Protein AF-A0A1T4UGB1-F1 (afdb_monomer)

InterPro domains:
  IPR010657 ImpA, N-terminal [PF06812] (13-133)

Structure (mmCIF, N/CA/C/O backbone):
data_AF-A0A1T4UGB1-F1
#
_entry.id   AF-A0A1T4UGB1-F1
#
loop_
_atom_site.group_PDB
_atom_site.id
_atom_site.type_symbol
_atom_site.label_atom_id
_atom_site.label_alt_id
_atom_site.label_comp_id
_atom_site.label_asym_id
_atom_site.label_entity_id
_atom_site.label_seq_id
_atom_site.pdbx_PDB_ins_code
_atom_site.Cartn_x
_atom_site.Cartn_y
_atom_site.Cartn_z
_atom_site.occupancy
_atom_site.B_iso_or_equiv
_atom_site.auth_seq_id
_atom_site.auth_comp_id
_atom_site.auth_asym_id
_atom_site.auth_atom_id
_atom_site.pdbx_PDB_model_num
ATOM 1 N N . MET A 1 1 ? -5.541 11.446 2.903 1.00 88.81 1 MET A N 1
ATOM 2 C CA . MET A 1 1 ? -6.527 11.579 1.823 1.00 88.81 1 MET A CA 1
ATOM 3 C C . MET A 1 1 ? -7.108 10.195 1.586 1.00 88.81 1 MET A C 1
ATOM 5 O O . MET A 1 1 ? -6.349 9.237 1.537 1.00 88.81 1 MET A O 1
ATOM 9 N N . LEU A 1 2 ? -8.428 10.045 1.515 1.00 95.75 2 LEU A N 1
ATOM 10 C CA . LEU A 1 2 ? -9.007 8.718 1.277 1.00 95.75 2 LEU A CA 1
ATOM 11 C C . LEU A 1 2 ? -8.836 8.315 -0.191 1.00 95.75 2 LEU A C 1
ATOM 13 O O . LEU A 1 2 ? -9.020 9.145 -1.085 1.00 95.75 2 LEU A O 1
ATOM 17 N N . PHE A 1 3 ? -8.472 7.058 -0.430 1.00 96.88 3 PHE A N 1
ATOM 18 C CA . PHE A 1 3 ? -8.272 6.499 -1.765 1.00 96.88 3 PHE A CA 1
ATOM 19 C C . PHE A 1 3 ? -9.582 5.900 -2.287 1.00 96.88 3 PHE A C 1
ATOM 21 O O . PHE A 1 3 ? -9.788 4.692 -2.303 1.00 96.88 3 PHE A O 1
ATOM 28 N N . LYS A 1 4 ? -10.505 6.779 -2.670 1.00 96.06 4 LYS A N 1
ATOM 29 C CA . LYS A 1 4 ? -11.820 6.390 -3.192 1.00 96.06 4 LYS A CA 1
ATOM 30 C C . LYS A 1 4 ? -11.774 6.020 -4.672 1.00 96.06 4 LYS A C 1
ATOM 32 O O . LYS A 1 4 ? -10.794 6.331 -5.359 1.00 96.06 4 LYS A O 1
ATOM 37 N N . ASP A 1 5 ? -12.860 5.438 -5.169 1.00 93.19 5 ASP A N 1
ATOM 38 C CA . ASP A 1 5 ? -13.025 5.076 -6.580 1.00 93.19 5 ASP A CA 1
ATOM 39 C C . ASP A 1 5 ? -12.784 6.251 -7.536 1.00 93.19 5 ASP A C 1
ATOM 41 O O . ASP A 1 5 ? -12.167 6.070 -8.585 1.00 93.19 5 ASP A O 1
ATOM 45 N N . GLU A 1 6 ? -13.177 7.481 -7.179 1.00 94.75 6 GLU A N 1
ATOM 46 C CA . GLU A 1 6 ? -12.928 8.638 -8.047 1.00 94.75 6 GLU A CA 1
ATOM 47 C C . GLU A 1 6 ? -11.434 8.948 -8.169 1.00 94.75 6 GLU A C 1
ATOM 49 O O . GLU A 1 6 ? -10.954 9.327 -9.242 1.00 94.75 6 GLU A O 1
ATOM 54 N N . LEU A 1 7 ? -10.680 8.775 -7.077 1.00 95.62 7 LEU A N 1
ATOM 55 C CA . LEU A 1 7 ? -9.232 8.932 -7.120 1.00 95.62 7 LEU A CA 1
ATOM 56 C C . LEU A 1 7 ? -8.613 7.809 -7.950 1.00 95.62 7 LEU A C 1
ATOM 58 O O . LEU A 1 7 ? -7.821 8.114 -8.840 1.00 95.62 7 LEU A O 1
ATOM 62 N N . LYS A 1 8 ? -9.007 6.554 -7.709 1.00 96.00 8 LYS A N 1
ATOM 63 C CA . LYS A 1 8 ? -8.557 5.397 -8.491 1.00 96.00 8 LYS A CA 1
ATOM 64 C C . LYS A 1 8 ? -8.767 5.631 -9.991 1.00 96.00 8 LYS A C 1
ATOM 66 O O . LYS A 1 8 ? -7.805 5.579 -10.751 1.00 96.00 8 LYS A O 1
ATOM 71 N N . ALA A 1 9 ? -9.983 5.995 -10.395 1.00 93.94 9 ALA A N 1
ATOM 72 C CA . ALA A 1 9 ? -10.326 6.277 -11.788 1.00 93.94 9 ALA A CA 1
ATOM 73 C C . ALA A 1 9 ? -9.492 7.429 -12.376 1.00 93.94 9 ALA A C 1
ATOM 75 O O . ALA A 1 9 ? -9.054 7.370 -13.525 1.00 93.94 9 ALA A O 1
ATOM 76 N N . SER A 1 10 ? -9.210 8.473 -11.587 1.00 94.25 10 SER A N 1
ATOM 77 C CA . SER A 1 10 ? -8.350 9.576 -12.041 1.00 94.25 10 SER A CA 1
ATOM 78 C C . SER A 1 10 ? -6.894 9.156 -12.283 1.00 94.25 10 SER A C 1
ATOM 80 O O . SER A 1 10 ? -6.194 9.803 -13.063 1.00 94.25 10 SER A O 1
ATOM 82 N N . LEU A 1 11 ? -6.443 8.076 -11.636 1.00 95.44 11 LEU A N 1
ATOM 83 C CA . LEU A 1 11 ? -5.085 7.542 -11.731 1.00 95.44 11 LEU A CA 1
ATOM 84 C C . LEU A 1 11 ? -4.923 6.483 -12.830 1.00 95.44 11 LEU A C 1
ATOM 86 O O . LEU A 1 11 ? -3.798 6.043 -13.066 1.00 95.44 11 LEU A O 1
ATOM 90 N N . SER A 1 12 ? -5.995 6.095 -13.528 1.00 89.94 12 SER A N 1
ATOM 91 C CA . SER A 1 12 ? -5.914 5.169 -14.666 1.00 89.94 12 SER A CA 1
ATOM 92 C C . SER A 1 12 ? -5.172 5.799 -15.857 1.00 89.94 12 SER A C 1
ATOM 94 O O . SER A 1 12 ? -4.421 5.124 -16.557 1.00 89.94 12 SER A O 1
ATOM 96 N N . THR A 1 13 ? -5.272 7.120 -16.045 1.00 90.12 13 THR A N 1
ATOM 97 C CA . THR A 1 13 ? -4.607 7.833 -17.152 1.00 90.12 13 THR A CA 1
ATOM 98 C C . THR A 1 13 ? -3.084 7.879 -16.973 1.00 90.12 13 THR A C 1
ATOM 100 O O . THR A 1 13 ? -2.638 8.326 -15.910 1.00 90.12 13 THR A O 1
ATOM 103 N N . PRO A 1 14 ? -2.277 7.472 -17.979 1.00 93.75 14 PRO A N 1
ATOM 104 C CA . PRO A 1 14 ? -0.814 7.546 -17.938 1.00 93.75 14 PRO A CA 1
ATOM 105 C C . PRO A 1 14 ? -0.294 8.909 -17.464 1.00 93.75 14 PRO A C 1
ATOM 107 O O . PRO A 1 14 ? -0.831 9.942 -17.859 1.00 93.75 14 PRO A O 1
ATOM 110 N N . ILE A 1 15 ? 0.785 8.922 -16.672 1.00 96.25 15 ILE A N 1
ATOM 111 C CA . ILE A 1 15 ? 1.419 10.176 -16.216 1.00 96.25 15 ILE A CA 1
ATOM 112 C C . ILE A 1 15 ? 1.915 11.001 -17.413 1.00 96.25 15 ILE A C 1
ATOM 114 O O . ILE A 1 15 ? 1.792 12.225 -17.436 1.00 96.25 15 ILE A O 1
ATOM 118 N N . SER A 1 16 ? 2.480 10.333 -18.418 1.00 94.31 16 SER A N 1
ATOM 119 C CA . SER A 1 16 ? 2.851 10.930 -19.700 1.00 94.31 16 SER A CA 1
ATOM 120 C C . SER A 1 16 ? 2.941 9.858 -20.786 1.00 94.31 16 SER A C 1
ATOM 122 O O . SER A 1 16 ? 3.054 8.673 -20.476 1.00 94.31 16 SER A O 1
ATOM 124 N N . GLU A 1 17 ? 2.959 10.264 -22.058 1.00 90.75 17 GLU A N 1
ATOM 125 C CA . GLU A 1 17 ? 3.140 9.337 -23.189 1.00 90.75 17 GLU A CA 1
ATOM 126 C C . GLU A 1 17 ? 4.483 8.593 -23.140 1.00 90.75 17 GLU A C 1
ATOM 128 O O . GLU A 1 17 ? 4.566 7.432 -23.527 1.00 90.75 17 GLU A O 1
ATOM 133 N N . LYS A 1 18 ? 5.546 9.258 -22.665 1.00 90.19 18 LYS A N 1
ATOM 134 C CA . LYS A 1 18 ? 6.903 8.688 -22.627 1.00 90.19 18 LYS A CA 1
ATOM 135 C C . LYS A 1 18 ? 7.149 7.829 -21.394 1.00 90.19 18 LYS A C 1
ATOM 137 O O . LYS A 1 18 ? 7.872 6.844 -21.474 1.00 90.19 18 LYS A O 1
ATOM 142 N N . LEU A 1 19 ? 6.575 8.226 -20.261 1.00 91.88 19 LEU A N 1
ATOM 143 C CA . LEU A 1 19 ? 6.714 7.555 -18.972 1.00 91.88 19 LEU A CA 1
ATOM 144 C C . LEU A 1 19 ? 5.317 7.363 -18.366 1.00 91.88 19 LEU A C 1
ATOM 146 O O . LEU A 1 19 ? 4.904 8.169 -17.525 1.00 91.88 19 LEU A O 1
ATOM 150 N N . PRO A 1 20 ? 4.569 6.321 -18.777 1.00 94.56 20 PRO A N 1
ATOM 151 C CA . PRO A 1 20 ? 3.220 6.058 -18.271 1.00 94.56 20 PRO A CA 1
ATOM 152 C C . PRO A 1 20 ? 3.143 5.912 -16.748 1.00 94.56 20 PRO A C 1
ATOM 154 O O . PRO A 1 20 ? 2.180 6.367 -16.128 1.00 94.56 20 PRO A O 1
ATOM 157 N N . CYS A 1 21 ? 4.192 5.348 -16.142 1.00 97.25 21 CYS A N 1
ATOM 158 C CA . CYS A 1 21 ? 4.348 5.199 -14.694 1.00 97.25 21 CYS A CA 1
ATOM 159 C C . CYS A 1 21 ? 5.282 6.245 -14.062 1.00 97.25 21 CYS A C 1
ATOM 161 O O . CYS A 1 21 ? 5.557 6.153 -12.869 1.00 97.25 21 CYS A O 1
ATOM 163 N N . GLY A 1 22 ? 5.739 7.248 -14.817 1.00 97.00 22 GLY A N 1
ATOM 164 C CA . GLY A 1 22 ? 6.620 8.303 -14.315 1.00 97.00 22 GLY A CA 1
ATOM 165 C C . GLY A 1 22 ? 8.014 7.818 -13.891 1.00 97.00 22 GLY A C 1
ATOM 166 O O . GLY A 1 22 ? 8.449 6.729 -14.259 1.00 97.00 22 GLY A O 1
ATOM 167 N N . ASP A 1 23 ? 8.710 8.642 -13.112 1.00 96.25 23 ASP A N 1
ATOM 168 C CA . ASP A 1 23 ? 10.110 8.440 -12.726 1.00 96.25 23 ASP A CA 1
ATOM 169 C C . ASP A 1 23 ? 10.259 7.510 -11.513 1.00 96.25 23 ASP A C 1
ATOM 171 O O . ASP A 1 23 ? 9.461 7.553 -10.569 1.00 96.25 23 ASP A O 1
ATOM 175 N N . TYR A 1 24 ? 11.357 6.753 -11.451 1.00 96.69 24 TYR A N 1
ATOM 176 C CA . TYR A 1 24 ? 11.737 6.030 -10.238 1.00 96.69 24 TYR A CA 1
ATOM 177 C C . TYR A 1 24 ? 12.312 6.987 -9.181 1.00 96.69 24 TYR A C 1
ATOM 179 O O . TYR A 1 24 ? 13.509 7.282 -9.147 1.00 96.69 24 TYR A O 1
ATOM 187 N N . LEU A 1 25 ? 11.459 7.471 -8.271 1.00 96.81 25 LEU A N 1
ATOM 188 C CA . LEU A 1 25 ? 11.828 8.551 -7.346 1.00 96.81 25 LEU A CA 1
ATOM 189 C C . LEU A 1 25 ? 12.993 8.212 -6.417 1.00 96.81 25 LEU A C 1
ATOM 191 O O . LEU A 1 25 ? 13.711 9.117 -6.009 1.00 96.81 25 LEU A O 1
ATOM 195 N N . LYS A 1 26 ? 13.228 6.939 -6.084 1.00 95.38 26 LYS A N 1
ATOM 196 C CA . LYS A 1 26 ? 14.337 6.551 -5.196 1.00 95.38 26 LYS A CA 1
ATOM 197 C C . LYS A 1 26 ? 15.714 6.864 -5.794 1.00 95.38 26 LYS A C 1
ATOM 199 O O . LYS A 1 26 ? 16.671 7.034 -5.034 1.00 95.38 26 LYS A O 1
ATOM 204 N N . ALA A 1 27 ? 15.808 6.979 -7.122 1.00 93.56 27 ALA A N 1
ATOM 205 C CA . ALA A 1 27 ? 16.999 7.471 -7.810 1.00 93.56 27 ALA A CA 1
ATOM 206 C C . ALA A 1 27 ? 17.220 8.982 -7.583 1.00 93.56 27 ALA A C 1
ATOM 208 O O . ALA A 1 27 ? 18.361 9.437 -7.508 1.00 93.56 27 ALA A O 1
ATOM 209 N N . ASP A 1 28 ? 16.150 9.753 -7.365 1.00 95.31 28 ASP A N 1
ATOM 210 C CA . ASP A 1 28 ? 16.190 11.174 -7.014 1.00 95.31 28 ASP A CA 1
ATOM 211 C C . ASP A 1 28 ? 15.974 11.384 -5.505 1.00 95.31 28 ASP A C 1
ATOM 213 O O . ASP A 1 28 ? 14.865 11.574 -4.990 1.00 95.31 28 ASP A O 1
ATOM 217 N N . ARG A 1 29 ? 17.089 11.418 -4.765 1.00 94.31 29 ARG A N 1
ATOM 218 C CA . ARG A 1 29 ? 17.079 11.613 -3.305 1.00 94.31 29 ARG A CA 1
ATOM 219 C C . ARG A 1 29 ? 16.336 12.876 -2.864 1.00 94.31 29 ARG A C 1
ATOM 221 O O . ARG A 1 29 ? 15.823 12.887 -1.744 1.00 94.31 29 ARG A O 1
ATOM 228 N N . SER A 1 30 ? 16.298 13.923 -3.691 1.00 96.50 30 SER A N 1
ATOM 229 C CA . SER A 1 30 ? 15.648 15.189 -3.339 1.00 96.50 30 SER A CA 1
ATOM 230 C C . SER A 1 30 ? 14.123 15.060 -3.300 1.00 96.50 30 SER A C 1
ATOM 232 O O . SER A 1 30 ? 13.494 15.623 -2.405 1.00 96.50 30 SER A O 1
ATOM 234 N N . LYS A 1 31 ? 13.547 14.244 -4.193 1.00 95.56 31 LYS A N 1
ATOM 235 C CA . LYS A 1 31 ? 12.108 13.951 -4.252 1.00 95.56 31 LYS A CA 1
ATOM 236 C C . LYS A 1 31 ? 11.693 12.838 -3.291 1.00 95.56 31 LYS A C 1
ATOM 238 O O . LYS A 1 31 ? 10.651 12.936 -2.648 1.00 95.56 31 LYS A O 1
ATOM 243 N N . TYR A 1 32 ? 12.514 11.796 -3.143 1.00 97.81 32 TYR A N 1
ATOM 244 C CA . TYR A 1 32 ? 12.159 10.626 -2.331 1.00 97.81 32 TYR A CA 1
ATOM 245 C C . TYR A 1 32 ? 12.338 10.831 -0.819 1.00 97.81 32 TYR A C 1
ATOM 247 O O . TYR A 1 32 ? 11.523 10.358 -0.025 1.00 97.81 32 TYR A O 1
ATOM 255 N N . ARG A 1 33 ? 13.380 11.554 -0.378 1.00 98.00 33 ARG A N 1
ATOM 256 C CA . ARG A 1 33 ? 13.660 11.734 1.061 1.00 98.00 33 ARG A CA 1
ATOM 257 C C . ARG A 1 33 ? 12.510 12.405 1.832 1.00 98.00 33 ARG A C 1
ATOM 259 O O . ARG A 1 33 ? 12.227 11.930 2.931 1.00 98.00 33 ARG A O 1
ATOM 266 N N . PRO A 1 34 ? 11.832 13.448 1.313 1.00 98.38 34 PRO A N 1
ATOM 267 C CA . PRO A 1 34 ? 10.656 14.016 1.972 1.00 98.38 34 PRO A CA 1
ATOM 268 C C . PRO A 1 34 ? 9.540 12.992 2.218 1.00 98.38 34 PRO A C 1
ATOM 270 O O . PRO A 1 34 ? 9.044 12.911 3.340 1.00 98.38 34 PRO A O 1
ATOM 273 N N . LEU A 1 35 ? 9.209 12.161 1.221 1.00 98.50 35 LEU A N 1
ATOM 274 C CA . LEU A 1 35 ? 8.177 11.121 1.341 1.00 98.50 35 LEU A CA 1
ATOM 275 C C . LEU A 1 35 ? 8.563 10.078 2.391 1.00 98.50 35 LEU A C 1
ATOM 277 O O . LEU A 1 35 ? 7.779 9.771 3.285 1.00 98.50 35 LEU A O 1
ATOM 281 N N . ARG A 1 36 ? 9.810 9.593 2.344 1.00 98.38 36 ARG A N 1
ATOM 282 C CA . ARG A 1 36 ? 10.323 8.642 3.337 1.00 98.38 36 ARG A CA 1
ATOM 283 C C . ARG A 1 36 ? 10.303 9.220 4.753 1.00 98.38 36 ARG A C 1
ATOM 285 O O . ARG A 1 36 ? 9.997 8.505 5.700 1.00 98.38 36 ARG A O 1
ATOM 292 N N . ASN A 1 37 ? 10.628 10.502 4.917 1.00 98.56 37 ASN A N 1
ATOM 293 C CA . ASN A 1 37 ? 10.565 11.160 6.221 1.00 98.56 37 ASN A CA 1
ATOM 294 C C . ASN A 1 37 ? 9.123 11.223 6.744 1.00 98.56 37 ASN A C 1
ATOM 296 O O . ASN A 1 37 ? 8.901 10.893 7.905 1.00 98.56 37 ASN A O 1
ATOM 300 N N . GLN A 1 38 ? 8.155 11.597 5.901 1.00 98.62 38 GLN A N 1
ATOM 301 C CA . GLN A 1 38 ? 6.734 11.599 6.273 1.00 98.62 38 GLN A CA 1
ATOM 302 C C . GLN A 1 38 ? 6.256 10.198 6.659 1.00 98.62 38 GLN A C 1
ATOM 304 O O . GLN A 1 38 ? 5.592 10.033 7.678 1.00 98.62 38 GLN A O 1
ATOM 309 N N . PHE A 1 39 ? 6.658 9.185 5.894 1.00 98.50 39 PHE A N 1
ATOM 310 C CA . PHE A 1 39 ? 6.350 7.795 6.196 1.00 98.50 39 PHE A CA 1
ATOM 311 C C . PHE A 1 39 ? 6.938 7.348 7.543 1.00 98.50 39 PHE A C 1
ATOM 313 O O . PHE A 1 39 ? 6.213 6.814 8.380 1.00 98.50 39 PHE A O 1
ATOM 320 N N . ASN A 1 40 ? 8.207 7.661 7.821 1.00 98.50 40 ASN A N 1
ATOM 321 C CA . ASN A 1 40 ? 8.831 7.364 9.116 1.00 98.50 40 ASN A CA 1
ATOM 322 C C . ASN A 1 40 ? 8.114 8.059 10.288 1.00 98.50 40 ASN A C 1
ATOM 324 O O . ASN A 1 40 ? 7.980 7.470 11.363 1.00 98.50 40 ASN A O 1
ATOM 328 N N . VAL A 1 41 ? 7.673 9.308 10.103 1.00 98.56 41 VAL A N 1
ATOM 329 C CA . VAL A 1 41 ? 6.909 10.053 11.117 1.00 98.56 41 VAL A CA 1
ATOM 330 C C . VAL A 1 41 ? 5.568 9.364 11.383 1.00 98.56 41 VAL A C 1
ATOM 332 O O . VAL A 1 41 ? 5.263 9.085 12.540 1.00 98.56 41 VAL A O 1
ATOM 335 N N . ALA A 1 42 ? 4.830 8.992 10.333 1.00 98.38 42 ALA A N 1
ATOM 336 C CA . ALA A 1 42 ? 3.554 8.285 10.446 1.00 98.38 42 ALA A CA 1
ATOM 337 C C . ALA A 1 42 ? 3.691 6.902 11.117 1.00 98.38 42 ALA A C 1
ATOM 339 O O . ALA A 1 42 ? 2.921 6.548 12.011 1.00 98.38 42 ALA A O 1
ATOM 340 N N . GLN A 1 43 ? 4.731 6.135 10.772 1.00 97.25 43 GLN A N 1
ATOM 341 C CA . GLN A 1 43 ? 5.037 4.876 11.462 1.00 97.25 43 GLN A CA 1
ATOM 342 C C . GLN A 1 43 ? 5.385 5.092 12.941 1.00 97.25 43 GLN A C 1
ATOM 344 O O . GLN A 1 43 ? 5.024 4.280 13.795 1.00 97.25 43 GLN A O 1
ATOM 349 N N . THR A 1 44 ? 6.094 6.179 13.257 1.00 97.00 44 THR A N 1
ATOM 350 C CA . THR A 1 44 ? 6.476 6.504 14.635 1.00 97.00 44 THR A CA 1
ATOM 351 C C . THR A 1 44 ? 5.257 6.884 15.472 1.00 97.00 44 THR A C 1
ATOM 353 O O . THR A 1 44 ? 5.142 6.395 16.595 1.00 97.00 44 THR A O 1
ATOM 356 N N . SER A 1 45 ? 4.329 7.691 14.945 1.00 96.75 45 SER A N 1
ATOM 357 C CA . SER A 1 45 ? 3.090 8.029 15.660 1.00 96.75 45 SER A CA 1
ATOM 358 C C . SER A 1 45 ? 2.209 6.806 15.894 1.00 96.75 45 SER A C 1
ATOM 360 O O . SER A 1 45 ? 1.704 6.632 17.000 1.00 96.75 45 SER A O 1
ATOM 362 N N . LEU A 1 46 ? 2.112 5.899 14.916 1.00 95.44 46 LEU A N 1
ATOM 363 C CA . LEU A 1 46 ? 1.353 4.659 15.084 1.00 95.44 46 LEU A CA 1
ATOM 364 C C . LEU A 1 46 ? 1.953 3.777 16.184 1.00 95.44 46 LEU A C 1
ATOM 366 O O . LEU A 1 46 ? 1.231 3.231 17.015 1.00 95.44 46 LEU A O 1
ATOM 370 N N . ARG A 1 47 ? 3.287 3.668 16.228 1.00 93.75 47 ARG A N 1
ATOM 371 C CA . ARG A 1 47 ? 3.975 2.909 17.277 1.00 93.75 47 ARG A CA 1
ATOM 372 C C . ARG A 1 47 ? 3.727 3.500 18.662 1.00 93.75 47 ARG A C 1
ATOM 374 O O . ARG A 1 47 ? 3.505 2.729 19.587 1.00 93.75 47 ARG A O 1
ATOM 381 N N . LYS A 1 48 ? 3.760 4.830 18.806 1.00 92.31 48 LYS A N 1
ATOM 382 C CA . LYS A 1 48 ? 3.431 5.499 20.077 1.00 92.31 48 LYS A CA 1
ATOM 383 C C . LYS A 1 48 ? 2.005 5.163 20.518 1.00 92.31 48 LYS A C 1
ATOM 385 O O . LYS A 1 48 ? 1.801 4.787 21.665 1.00 92.31 48 LYS A O 1
ATOM 390 N N . LEU A 1 49 ? 1.044 5.223 19.595 1.00 90.62 49 LEU A N 1
ATOM 391 C CA . LEU A 1 49 ? -0.355 4.902 19.880 1.00 90.62 49 LEU A CA 1
ATOM 392 C C . LEU A 1 49 ? -0.546 3.436 20.313 1.00 90.62 49 LEU A C 1
ATOM 394 O O . LEU A 1 49 ? -1.323 3.150 21.218 1.00 90.62 49 LEU A O 1
ATOM 398 N N . ALA A 1 50 ? 0.203 2.505 19.718 1.00 87.94 50 ALA A N 1
ATOM 399 C CA . ALA A 1 50 ? 0.137 1.082 20.054 1.00 87.94 50 ALA A CA 1
ATOM 400 C C . ALA A 1 50 ? 0.790 0.715 21.407 1.00 87.94 50 ALA A C 1
ATOM 402 O O . ALA A 1 50 ? 0.655 -0.419 21.865 1.00 87.94 50 ALA A O 1
ATOM 403 N N . GLN A 1 51 ? 1.508 1.636 22.062 1.00 86.38 51 GLN A N 1
ATOM 404 C CA . GLN A 1 51 ? 2.248 1.374 23.307 1.00 86.38 51 GLN A CA 1
ATOM 405 C C . GLN A 1 51 ? 1.410 1.524 24.592 1.00 86.38 51 GLN A C 1
ATOM 407 O O . GLN A 1 51 ? 1.986 1.619 25.671 1.00 86.38 51 GLN A O 1
ATOM 412 N N . ASN A 1 52 ? 0.076 1.459 24.496 1.00 72.62 52 ASN A N 1
ATOM 413 C CA . ASN A 1 52 ? -0.868 1.677 25.605 1.00 72.62 52 ASN A CA 1
ATOM 414 C C . ASN A 1 52 ? -0.623 3.027 26.308 1.00 72.62 52 ASN A C 1
ATOM 416 O O . ASN A 1 52 ? -0.183 3.039 27.459 1.00 72.62 52 ASN A O 1
ATOM 420 N N . PRO A 1 53 ? -0.846 4.154 25.609 1.00 81.00 53 PRO A N 1
ATOM 421 C CA . PRO A 1 53 ? -0.642 5.472 26.193 1.00 81.00 53 PRO A CA 1
ATOM 422 C C . PRO A 1 53 ? -1.613 5.734 27.348 1.00 81.00 53 PRO A C 1
ATOM 424 O O . PRO A 1 53 ? -2.685 5.130 27.426 1.00 81.00 53 PRO A O 1
ATOM 427 N N . ASP A 1 54 ? -1.241 6.672 28.216 1.00 85.62 54 ASP A N 1
ATOM 428 C CA . ASP A 1 54 ? -2.120 7.159 29.275 1.00 85.62 54 ASP A CA 1
ATOM 429 C C . ASP A 1 54 ? -3.406 7.754 28.675 1.00 85.62 54 ASP A C 1
ATOM 431 O O . ASP A 1 54 ? -3.373 8.440 27.649 1.00 85.62 54 ASP A O 1
ATOM 435 N N . GLU A 1 55 ? -4.553 7.535 29.330 1.00 84.50 55 GLU A N 1
ATOM 436 C CA . GLU A 1 55 ? -5.865 8.002 28.842 1.00 84.50 55 GLU A CA 1
ATOM 437 C C . GLU A 1 55 ? -5.900 9.520 28.599 1.00 84.50 55 GLU A C 1
ATOM 439 O O . GLU A 1 55 ? -6.596 9.991 27.704 1.00 84.50 55 GLU A O 1
ATOM 444 N N . THR A 1 56 ? -5.104 10.289 29.350 1.00 89.19 56 THR A N 1
ATOM 445 C CA . THR A 1 56 ? -4.997 11.749 29.213 1.00 89.19 56 THR A CA 1
ATOM 446 C C . THR A 1 56 ? -4.277 12.202 27.942 1.00 89.19 56 THR A C 1
ATOM 448 O O . THR A 1 56 ? -4.441 13.348 27.535 1.00 89.19 56 THR A O 1
ATOM 451 N N . GLU A 1 57 ? -3.467 11.336 27.326 1.00 90.81 57 GLU A N 1
ATOM 452 C CA . GLU A 1 57 ? -2.704 11.631 26.104 1.00 90.81 57 GLU A CA 1
ATOM 453 C C . GLU A 1 57 ? -3.280 10.926 24.866 1.00 90.81 57 GLU A C 1
ATOM 455 O O . GLU A 1 57 ? -2.930 11.275 23.737 1.00 90.81 57 GLU A O 1
ATOM 460 N N . LEU A 1 58 ? -4.178 9.953 25.063 1.00 88.94 58 LEU A N 1
ATOM 461 C CA . LEU A 1 58 ? -4.698 9.082 24.011 1.00 88.94 58 LEU A CA 1
ATOM 462 C C . LEU A 1 58 ? -5.352 9.859 22.861 1.00 88.94 58 LEU A C 1
ATOM 464 O O . LEU A 1 58 ? -5.012 9.620 21.705 1.00 88.94 58 LEU A O 1
ATOM 468 N N . GLU A 1 59 ? -6.247 10.801 23.162 1.00 90.75 59 GLU A N 1
ATOM 469 C CA . GLU A 1 59 ? -6.935 11.605 22.139 1.00 90.75 59 GLU A CA 1
ATOM 470 C C . GLU A 1 59 ? -5.931 12.403 21.293 1.00 90.75 59 GLU A C 1
ATOM 472 O O . GLU A 1 59 ? -5.944 12.325 20.065 1.00 90.75 59 GLU A O 1
ATOM 477 N N . THR A 1 60 ? -4.968 13.057 21.950 1.00 93.81 60 THR A N 1
ATOM 478 C CA . THR A 1 60 ? -3.895 13.810 21.278 1.00 93.81 60 THR A CA 1
ATOM 479 C C . THR A 1 60 ? -3.058 12.907 20.365 1.00 93.81 60 THR A C 1
ATOM 481 O O . THR A 1 60 ? -2.724 13.287 19.242 1.00 93.81 60 THR A O 1
ATOM 484 N N . LEU A 1 61 ? -2.722 11.693 20.814 1.00 94.31 61 LEU A N 1
ATOM 485 C CA . LEU A 1 61 ? -1.936 10.736 20.029 1.00 94.31 61 LEU A CA 1
ATOM 486 C C . LEU A 1 61 ? -2.715 10.166 18.838 1.00 94.31 61 LEU A C 1
ATOM 488 O O . LEU A 1 61 ? -2.117 9.923 17.786 1.00 94.31 61 LEU A O 1
ATOM 492 N N . ILE A 1 62 ? -4.029 9.967 18.977 1.00 93.12 62 ILE A N 1
ATOM 493 C CA . ILE A 1 62 ? -4.908 9.573 17.869 1.00 93.12 62 ILE A CA 1
ATOM 494 C C . ILE A 1 62 ? -4.923 10.679 16.809 1.00 93.12 62 ILE A C 1
ATOM 496 O O . ILE A 1 62 ? -4.667 10.398 15.636 1.00 93.12 62 ILE A O 1
ATOM 500 N N . GLU A 1 63 ? -5.149 11.931 17.213 1.00 95.69 63 GLU A N 1
ATOM 501 C CA . GLU A 1 63 ? -5.157 13.082 16.303 1.00 95.69 63 GLU A CA 1
ATOM 502 C C . GLU A 1 63 ? -3.807 13.276 15.598 1.00 95.69 63 GLU A C 1
ATOM 504 O O . GLU A 1 63 ? -3.761 13.441 14.374 1.00 95.69 63 GLU A O 1
ATOM 509 N N . GLU A 1 64 ? -2.693 13.197 16.340 1.00 97.06 64 GLU A N 1
ATOM 510 C CA . GLU A 1 64 ? -1.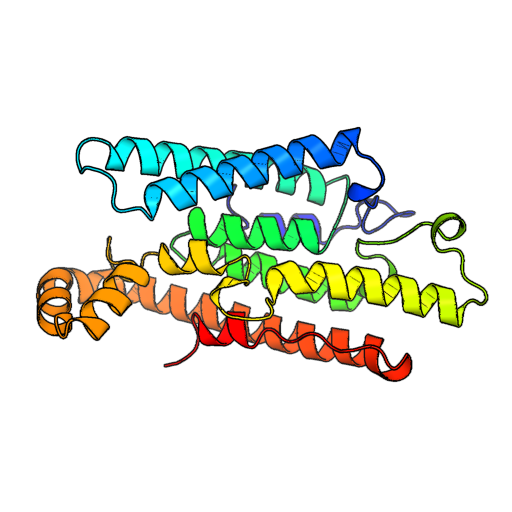337 13.274 15.781 1.00 97.06 64 GLU A CA 1
ATOM 511 C C . GLU A 1 64 ? -1.115 12.161 14.749 1.00 97.06 64 GLU A C 1
ATOM 513 O O . GLU A 1 64 ? -0.618 12.410 13.645 1.00 97.06 64 GLU A O 1
ATOM 518 N N . ASN A 1 65 ? -1.517 10.930 15.078 1.00 97.19 65 ASN A N 1
ATOM 519 C CA . ASN A 1 65 ? -1.372 9.791 14.186 1.00 97.19 65 ASN A CA 1
ATOM 520 C C . ASN A 1 65 ? -2.175 9.982 12.892 1.00 97.19 65 ASN A C 1
ATOM 522 O O . ASN A 1 65 ? -1.601 9.900 11.803 1.00 97.19 65 ASN A O 1
ATOM 526 N N . ILE A 1 66 ? -3.466 10.311 12.994 1.00 97.12 66 ILE A N 1
ATOM 527 C CA . ILE A 1 66 ? -4.325 10.573 11.830 1.00 97.12 66 ILE A CA 1
ATOM 528 C C . ILE A 1 66 ? -3.730 11.694 10.970 1.00 97.12 66 ILE A C 1
ATOM 530 O O . ILE A 1 66 ? -3.622 11.549 9.750 1.00 97.12 66 ILE A O 1
ATOM 534 N N . SER A 1 67 ? -3.276 12.788 11.586 1.00 98.44 67 SER A N 1
ATOM 535 C CA . SER A 1 67 ? -2.667 13.921 10.882 1.00 98.44 67 SER A CA 1
ATOM 536 C C . SER A 1 67 ? -1.410 13.523 10.093 1.00 98.44 67 SER A C 1
ATOM 538 O O . SER A 1 67 ? -1.265 13.874 8.913 1.00 98.44 67 SER A O 1
ATOM 540 N N . ASN A 1 68 ? -0.526 12.722 10.695 1.00 98.69 68 ASN A N 1
ATOM 541 C CA . ASN A 1 68 ? 0.704 12.257 10.051 1.00 98.69 68 ASN A CA 1
ATOM 542 C C . ASN A 1 68 ? 0.423 11.328 8.861 1.00 98.69 68 ASN A C 1
ATOM 544 O O . ASN A 1 68 ? 0.987 11.518 7.777 1.00 98.69 68 ASN A O 1
ATOM 548 N N . TRP A 1 69 ? -0.486 10.362 9.021 1.00 98.56 69 TRP A N 1
ATOM 549 C CA . TRP A 1 69 ? -0.891 9.474 7.927 1.00 98.56 69 TRP A CA 1
ATOM 550 C C . TRP A 1 69 ? -1.630 10.227 6.820 1.00 98.56 69 TRP A C 1
ATOM 552 O O . TRP A 1 69 ? -1.405 9.969 5.635 1.00 98.56 69 TRP A O 1
ATOM 562 N N . ASN A 1 70 ? -2.455 11.215 7.174 1.00 98.56 70 ASN A N 1
ATOM 563 C CA . ASN A 1 70 ? -3.152 12.053 6.205 1.00 98.56 70 ASN A CA 1
ATOM 564 C C . ASN A 1 70 ? -2.176 12.915 5.390 1.00 98.56 70 ASN A C 1
ATOM 566 O O . ASN A 1 70 ? -2.346 13.051 4.173 1.00 98.56 70 ASN A O 1
ATOM 570 N N . THR A 1 71 ? -1.129 13.439 6.036 1.00 98.75 71 THR A N 1
ATOM 571 C CA . THR A 1 71 ? -0.040 14.182 5.385 1.00 98.75 71 THR A CA 1
ATOM 572 C C . THR A 1 71 ? 0.690 13.307 4.369 1.00 98.75 71 THR A C 1
ATOM 574 O O . THR A 1 71 ? 0.803 13.693 3.203 1.00 98.75 71 THR A O 1
ATOM 577 N N . LEU A 1 72 ? 1.114 12.105 4.778 1.00 98.75 72 LEU A N 1
ATOM 578 C CA . LEU A 1 72 ? 1.751 11.135 3.885 1.00 98.75 72 LEU A CA 1
ATOM 579 C C . LEU A 1 72 ? 0.843 10.787 2.700 1.00 98.75 72 LEU A C 1
ATOM 581 O O . LEU A 1 72 ? 1.248 10.893 1.547 1.00 98.75 72 LEU A O 1
ATOM 585 N N . SER A 1 73 ? -0.401 10.399 2.975 1.00 98.62 73 SER A N 1
ATOM 586 C CA . SER A 1 73 ? -1.362 9.997 1.949 1.00 98.62 73 SER A CA 1
ATOM 587 C C . SER A 1 73 ? -1.639 11.120 0.936 1.00 98.62 73 SER A C 1
ATOM 589 O O . SER A 1 73 ? -1.718 10.879 -0.270 1.00 98.62 73 SER A O 1
ATOM 591 N N . SER A 1 74 ? -1.721 12.372 1.389 1.00 98.62 74 SER A N 1
ATOM 592 C CA . SER A 1 74 ? -1.898 13.519 0.490 1.00 98.62 74 SER A CA 1
ATOM 593 C C . SER A 1 74 ? -0.669 13.736 -0.401 1.00 98.62 74 SER A C 1
ATOM 595 O O . SER A 1 74 ? -0.806 13.967 -1.603 1.00 98.62 74 SER A O 1
ATOM 597 N N . ALA A 1 75 ? 0.539 13.601 0.157 1.00 98.56 75 ALA A N 1
ATOM 598 C CA . ALA A 1 75 ? 1.779 13.696 -0.610 1.00 98.56 75 ALA A CA 1
ATOM 599 C C . ALA A 1 75 ? 1.906 12.569 -1.650 1.00 98.56 75 ALA A C 1
ATOM 601 O O . ALA A 1 75 ? 2.202 12.841 -2.813 1.00 98.56 75 ALA A O 1
ATOM 602 N N . LEU A 1 76 ? 1.607 11.327 -1.259 1.00 98.69 76 LEU A N 1
ATOM 603 C CA . LEU A 1 76 ? 1.594 10.166 -2.153 1.00 98.69 76 LEU A CA 1
ATOM 604 C C . LEU A 1 76 ? 0.569 10.325 -3.279 1.00 98.69 76 LEU A C 1
ATOM 606 O O . LEU A 1 76 ? 0.882 10.062 -4.434 1.00 98.69 76 LEU A O 1
ATOM 610 N N . THR A 1 77 ? -0.622 10.847 -2.978 1.00 98.31 77 THR A N 1
ATOM 611 C CA . THR A 1 77 ? -1.634 11.128 -4.007 1.00 98.31 77 THR A CA 1
ATOM 612 C C . THR A 1 77 ? -1.108 12.094 -5.068 1.00 98.31 77 THR A C 1
ATOM 614 O O . THR A 1 77 ? -1.291 11.868 -6.264 1.00 98.31 77 THR A O 1
ATOM 617 N N . ASN A 1 78 ? -0.419 13.159 -4.654 1.00 97.88 78 ASN A N 1
ATOM 618 C CA . ASN A 1 78 ? 0.182 14.106 -5.593 1.00 97.88 78 ASN A CA 1
ATOM 619 C C . ASN A 1 78 ? 1.298 13.463 -6.429 1.00 97.88 78 ASN A C 1
ATOM 621 O O . ASN A 1 78 ? 1.445 13.797 -7.601 1.00 97.88 78 ASN A O 1
ATOM 625 N N . VAL A 1 79 ? 2.059 12.531 -5.851 1.00 98.31 79 VAL A N 1
ATOM 626 C CA . VAL A 1 79 ? 3.077 11.757 -6.575 1.00 98.31 79 VAL A CA 1
ATOM 627 C C . VAL A 1 79 ? 2.442 10.855 -7.631 1.00 98.31 79 VAL A C 1
ATOM 629 O O . VAL A 1 79 ? 2.871 10.890 -8.783 1.00 98.31 79 VAL A O 1
ATOM 632 N N . PHE A 1 80 ? 1.395 10.108 -7.280 1.00 98.31 80 PHE A N 1
ATOM 633 C CA . PHE A 1 80 ? 0.724 9.188 -8.203 1.00 98.31 80 PHE A CA 1
ATOM 634 C C . PHE A 1 80 ? 0.073 9.897 -9.389 1.00 98.31 80 PHE A C 1
ATOM 636 O O . PHE A 1 80 ? 0.040 9.352 -10.490 1.00 98.31 80 PHE A O 1
ATOM 643 N N . LYS A 1 81 ? -0.400 11.131 -9.184 1.00 96.88 81 LYS A N 1
ATOM 644 C CA . LYS A 1 81 ? -1.030 11.935 -10.237 1.00 96.88 81 LYS A CA 1
ATOM 645 C C . LYS A 1 81 ? -0.065 12.419 -11.317 1.00 96.88 81 LYS A C 1
ATOM 647 O O . LYS A 1 81 ? -0.518 12.688 -12.424 1.00 96.88 81 LYS A O 1
ATOM 652 N N . SER A 1 82 ? 1.217 12.620 -11.008 1.00 95.88 82 SER A N 1
ATOM 653 C CA . SER A 1 82 ? 2.092 13.376 -11.921 1.00 95.88 82 SER A CA 1
ATOM 654 C C . SER A 1 82 ? 3.567 13.000 -11.928 1.00 95.88 82 SER A C 1
ATOM 656 O O . SER A 1 82 ? 4.296 13.496 -12.783 1.00 95.88 82 SER A O 1
ATOM 658 N N . GLN A 1 83 ? 4.037 12.170 -10.999 1.00 97.44 83 GLN A N 1
ATOM 659 C CA . GLN A 1 83 ? 5.470 11.928 -10.827 1.00 97.44 83 GLN A CA 1
ATOM 660 C C . GLN A 1 83 ? 5.851 10.463 -10.932 1.00 97.44 83 GLN A C 1
ATOM 662 O O . GLN A 1 83 ? 6.812 10.155 -11.625 1.00 97.44 83 GLN A O 1
ATOM 667 N N . SER A 1 84 ? 5.154 9.568 -10.231 1.00 98.31 84 SER A N 1
ATOM 668 C CA . SER A 1 84 ? 5.555 8.165 -10.175 1.00 98.31 84 SER A CA 1
ATOM 669 C C . SER A 1 84 ? 4.412 7.256 -9.764 1.00 98.31 84 SER A C 1
ATOM 671 O O . SER A 1 84 ? 3.662 7.587 -8.852 1.00 98.31 84 SER A O 1
ATOM 673 N N . ARG A 1 85 ? 4.322 6.087 -10.394 1.00 98.19 85 ARG A N 1
ATOM 674 C CA . ARG A 1 85 ? 3.575 4.920 -9.927 1.00 98.19 85 ARG A CA 1
ATOM 675 C C . ARG A 1 85 ? 4.614 3.886 -9.505 1.00 98.19 85 ARG A C 1
ATOM 677 O O . ARG A 1 85 ? 5.290 3.327 -10.364 1.00 98.19 85 ARG A O 1
ATOM 684 N N . ASP A 1 86 ? 4.791 3.702 -8.202 1.00 98.19 86 ASP A N 1
ATOM 685 C CA . ASP A 1 86 ? 5.881 2.919 -7.610 1.00 98.19 86 ASP A CA 1
ATOM 686 C C . ASP A 1 86 ? 5.333 1.947 -6.565 1.00 98.19 86 ASP A C 1
ATOM 688 O O . ASP A 1 86 ? 4.577 2.358 -5.685 1.00 98.19 86 ASP A O 1
ATOM 692 N N . ILE A 1 87 ? 5.715 0.671 -6.658 1.00 98.50 87 ILE A N 1
ATOM 693 C CA . ILE A 1 87 ? 5.228 -0.413 -5.791 1.00 98.50 87 ILE A CA 1
ATOM 694 C C . ILE A 1 87 ? 5.456 -0.100 -4.304 1.00 98.50 87 ILE A C 1
ATOM 696 O O . ILE A 1 87 ? 4.562 -0.323 -3.488 1.00 98.50 87 ILE A O 1
ATOM 700 N N . GLU A 1 88 ? 6.619 0.451 -3.939 1.00 97.69 88 GLU A N 1
ATOM 701 C CA . GLU A 1 88 ? 6.957 0.785 -2.550 1.00 97.69 88 GLU A CA 1
ATOM 702 C C . GLU A 1 88 ? 6.034 1.892 -2.021 1.00 97.69 88 GLU A C 1
ATOM 704 O O . GLU A 1 88 ? 5.434 1.768 -0.952 1.00 97.69 88 GLU A O 1
ATOM 709 N N . LEU A 1 89 ? 5.861 2.954 -2.812 1.00 98.56 89 LEU A N 1
ATOM 710 C CA . LEU 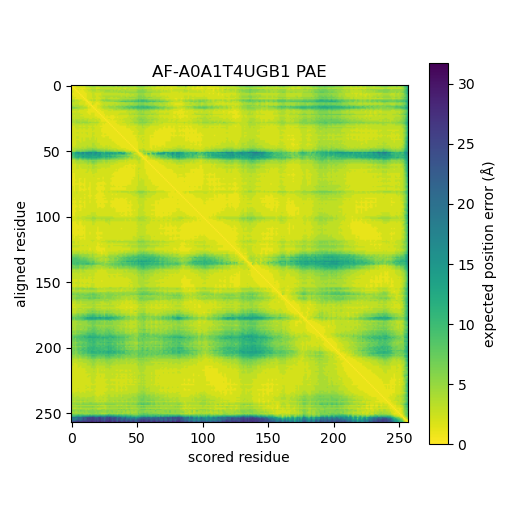A 1 89 ? 5.005 4.088 -2.461 1.00 98.56 89 LEU A CA 1
ATOM 711 C C . LEU A 1 89 ? 3.522 3.698 -2.400 1.00 98.56 89 LEU A C 1
ATOM 713 O O . LEU A 1 89 ? 2.791 4.179 -1.532 1.00 98.56 89 LEU A O 1
ATOM 717 N N . ILE A 1 90 ? 3.078 2.810 -3.292 1.00 98.62 90 ILE A N 1
ATOM 718 C CA . ILE A 1 90 ? 1.726 2.237 -3.275 1.00 98.62 90 ILE A CA 1
ATOM 719 C C . ILE A 1 90 ? 1.512 1.422 -1.996 1.00 98.62 90 ILE A C 1
ATOM 721 O O . ILE A 1 90 ? 0.474 1.566 -1.350 1.00 98.62 90 ILE A O 1
ATOM 725 N N . GLY A 1 91 ? 2.515 0.656 -1.560 1.00 98.12 91 GLY A N 1
ATOM 726 C CA . GLY A 1 91 ? 2.502 -0.013 -0.259 1.00 98.12 91 GLY A CA 1
ATOM 727 C C . GLY A 1 91 ? 2.309 0.960 0.908 1.00 98.12 91 GLY A C 1
ATOM 728 O O . GLY A 1 91 ? 1.503 0.710 1.805 1.00 98.12 91 GLY A O 1
ATOM 729 N N . TRP A 1 92 ? 2.992 2.109 0.893 1.00 98.62 92 TRP A N 1
ATOM 730 C CA . TRP A 1 92 ? 2.819 3.136 1.930 1.00 98.62 92 TRP A CA 1
ATOM 731 C C . TRP A 1 92 ? 1.419 3.755 1.910 1.00 98.62 92 TRP A C 1
ATOM 733 O O . TRP A 1 92 ? 0.862 4.040 2.971 1.00 98.62 92 TRP A O 1
ATOM 743 N N . MET A 1 93 ? 0.831 3.933 0.723 1.00 98.69 93 MET A N 1
ATOM 744 C CA . MET A 1 93 ? -0.558 4.372 0.595 1.00 98.69 93 MET A CA 1
ATOM 745 C C . MET A 1 93 ? -1.521 3.333 1.174 1.00 98.69 93 ME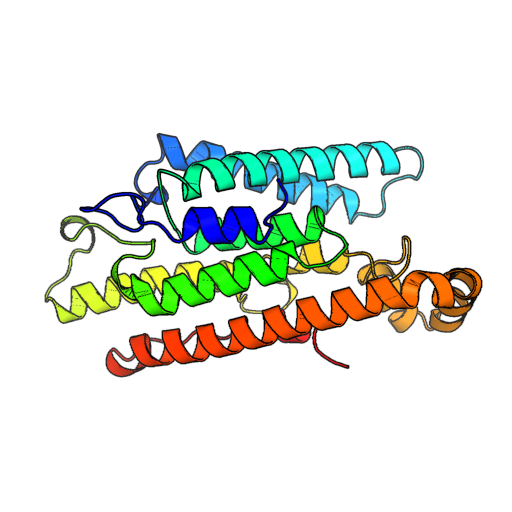T A C 1
ATOM 747 O O . MET A 1 93 ? -2.418 3.713 1.920 1.00 98.69 93 MET A O 1
ATOM 751 N N . LEU A 1 94 ? -1.315 2.044 0.886 1.00 98.00 94 LEU A N 1
ATOM 752 C CA . LEU A 1 94 ? -2.125 0.955 1.436 1.00 98.00 94 LEU A CA 1
ATOM 753 C C . LEU A 1 94 ? -2.115 0.973 2.972 1.00 98.00 94 LEU A C 1
ATOM 755 O O . LEU A 1 94 ? -3.173 0.955 3.596 1.00 98.00 94 LEU A O 1
ATOM 759 N N . ALA A 1 95 ? -0.934 1.105 3.582 1.00 97.38 95 ALA A N 1
ATOM 760 C CA . ALA A 1 95 ? -0.807 1.250 5.032 1.00 97.38 95 ALA A CA 1
ATOM 761 C C . ALA A 1 95 ? -1.550 2.484 5.567 1.00 97.38 95 ALA A C 1
ATOM 763 O O . ALA A 1 95 ? -2.212 2.403 6.599 1.00 97.38 95 ALA A O 1
ATOM 764 N N . ALA A 1 96 ? -1.486 3.610 4.847 1.00 98.25 96 ALA A N 1
ATOM 765 C CA . ALA A 1 96 ? -2.210 4.818 5.222 1.00 98.25 96 ALA A CA 1
ATOM 766 C C . ALA A 1 96 ? -3.729 4.628 5.181 1.00 98.25 96 ALA A C 1
ATOM 768 O O . ALA A 1 96 ? -4.417 5.152 6.052 1.00 98.25 96 ALA A O 1
ATOM 769 N N . GLN A 1 97 ? -4.261 3.877 4.212 1.00 97.88 97 GLN A N 1
ATOM 770 C CA . GLN A 1 97 ? -5.704 3.642 4.129 1.00 97.88 97 GLN A CA 1
ATOM 771 C C . GLN A 1 97 ? -6.222 2.812 5.306 1.00 97.88 97 GLN A C 1
ATOM 773 O O . GLN A 1 97 ? -7.267 3.151 5.841 1.00 97.88 97 GLN A O 1
ATOM 778 N N . PHE A 1 98 ? -5.462 1.833 5.804 1.00 95.31 98 PHE A N 1
ATOM 779 C CA . PHE A 1 98 ? -5.841 1.120 7.032 1.00 95.31 98 PHE A CA 1
ATOM 780 C C . PHE A 1 98 ? -5.888 2.013 8.280 1.00 95.31 98 PHE A C 1
ATOM 782 O O . PHE A 1 98 ? -6.576 1.684 9.236 1.00 95.31 98 PHE A O 1
ATOM 789 N N . VAL A 1 99 ? -5.167 3.136 8.297 1.00 95.75 99 VAL A N 1
ATOM 790 C CA . VAL A 1 99 ? -5.217 4.074 9.430 1.00 95.75 99 VAL A CA 1
ATOM 791 C C . VAL A 1 99 ? -6.295 5.143 9.252 1.00 95.75 99 VAL A C 1
ATOM 793 O O . VAL A 1 99 ? -6.842 5.631 10.235 1.00 95.75 99 VAL A O 1
ATOM 796 N N . LEU A 1 100 ? -6.570 5.553 8.013 1.00 96.62 100 LEU A N 1
ATOM 797 C CA . LEU A 1 100 ? -7.439 6.695 7.715 1.00 96.62 100 LEU A CA 1
ATOM 798 C C . LEU A 1 100 ? -8.883 6.308 7.383 1.00 96.62 100 LEU A C 1
ATOM 800 O O . LEU A 1 100 ? -9.755 7.171 7.459 1.00 96.62 100 LEU A O 1
ATOM 804 N N . ASP A 1 101 ? -9.121 5.066 6.967 1.00 95.19 101 ASP A N 1
ATOM 805 C CA . ASP A 1 101 ? -10.415 4.588 6.489 1.00 95.19 101 ASP A CA 1
ATOM 806 C C . ASP A 1 101 ? -10.879 3.349 7.255 1.00 95.19 101 ASP A C 1
ATOM 808 O O . ASP A 1 101 ? -10.502 2.219 6.945 1.00 95.19 101 ASP A O 1
ATOM 812 N N . GLU A 1 102 ? -11.764 3.563 8.222 1.00 91.12 102 GLU A N 1
ATOM 813 C CA . GLU A 1 102 ? -12.359 2.505 9.044 1.00 91.12 102 GLU A CA 1
ATOM 814 C C . GLU A 1 102 ? -13.262 1.546 8.247 1.00 91.12 102 GLU A C 1
ATOM 816 O O . GLU A 1 102 ? -13.641 0.491 8.749 1.00 91.12 102 GLU A O 1
ATOM 821 N N . THR A 1 103 ? -13.620 1.879 7.001 1.00 92.81 103 THR A N 1
ATOM 822 C CA . THR A 1 103 ? -14.454 1.010 6.156 1.00 92.81 103 THR A CA 1
ATOM 823 C C . THR A 1 103 ? -13.645 -0.037 5.390 1.00 92.81 103 THR A C 1
ATOM 825 O O . THR A 1 103 ? -14.216 -1.011 4.899 1.00 92.81 103 THR A O 1
ATOM 828 N N . GLY A 1 104 ? -12.330 0.166 5.253 1.00 93.38 104 GLY A N 1
ATOM 829 C CA . GLY A 1 104 ? -11.452 -0.658 4.418 1.00 93.38 104 GLY A CA 1
ATOM 830 C C . GLY A 1 104 ? -11.584 -0.422 2.905 1.00 93.38 104 GLY A C 1
ATOM 831 O O . GLY A 1 104 ? -10.826 -1.024 2.142 1.00 93.38 104 GLY A O 1
ATOM 832 N N . GLU A 1 105 ? -12.484 0.462 2.458 1.00 96.62 105 GLU A N 1
ATOM 833 C CA . GLU A 1 105 ? -12.717 0.777 1.040 1.00 96.62 105 GLU A CA 1
ATOM 834 C C . GLU A 1 105 ? -11.422 1.245 0.360 1.00 96.62 105 GLU A C 1
ATOM 836 O O . GLU A 1 105 ? -11.014 0.724 -0.680 1.00 96.62 105 GLU A O 1
ATOM 841 N N . GLY A 1 106 ? -10.707 2.177 0.991 1.00 97.94 106 GLY A N 1
ATOM 842 C CA . GLY A 1 106 ? -9.449 2.708 0.483 1.00 97.94 106 GLY A CA 1
ATOM 843 C C . GLY A 1 106 ? -8.379 1.633 0.306 1.00 97.94 106 GLY A C 1
ATOM 844 O O . GLY A 1 106 ? -7.650 1.648 -0.685 1.00 97.94 106 GLY A O 1
ATOM 845 N N . ALA A 1 107 ? -8.290 0.671 1.227 1.00 96.75 107 ALA A N 1
ATOM 846 C CA . ALA A 1 107 ? -7.332 -0.429 1.125 1.00 96.75 107 ALA A CA 1
ATOM 847 C C . ALA A 1 107 ? -7.669 -1.365 -0.048 1.00 96.75 107 ALA A C 1
ATOM 849 O O . ALA A 1 107 ? -6.773 -1.749 -0.812 1.00 96.75 107 ALA A O 1
ATOM 850 N N . ALA A 1 108 ? -8.959 -1.662 -0.244 1.00 97.50 108 ALA A N 1
ATOM 851 C CA . ALA A 1 108 ? -9.438 -2.429 -1.389 1.00 97.50 108 ALA A CA 1
ATOM 852 C C . ALA A 1 108 ? -9.119 -1.714 -2.711 1.00 97.50 108 ALA A C 1
ATOM 854 O O . ALA A 1 108 ? -8.533 -2.314 -3.614 1.00 97.50 108 ALA A O 1
ATOM 855 N N . ASN A 1 109 ? -9.395 -0.412 -2.795 1.00 98.50 109 ASN A N 1
ATOM 856 C CA . ASN A 1 109 ? -9.172 0.387 -4.000 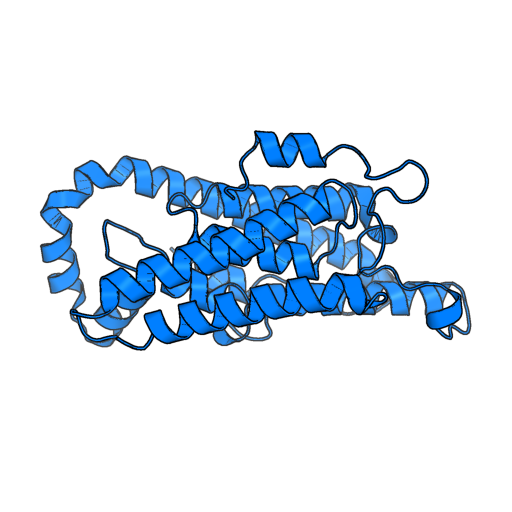1.00 98.50 109 ASN A CA 1
ATOM 857 C C . ASN A 1 109 ? -7.690 0.542 -4.355 1.00 98.50 109 ASN A C 1
ATOM 859 O O . ASN A 1 109 ? -7.329 0.425 -5.527 1.00 98.50 109 ASN A O 1
ATOM 863 N N . VAL A 1 110 ? -6.815 0.765 -3.366 1.00 98.50 110 VAL A N 1
ATOM 864 C CA . VAL A 1 110 ? -5.358 0.818 -3.587 1.00 98.50 110 VAL A CA 1
ATOM 865 C C . VAL A 1 110 ? -4.843 -0.517 -4.113 1.00 98.50 110 VAL A C 1
ATOM 867 O O . VAL A 1 110 ? -4.045 -0.542 -5.049 1.00 98.50 110 VAL A O 1
ATOM 870 N N . THR A 1 111 ? -5.304 -1.630 -3.541 1.00 98.06 111 THR A N 1
ATOM 871 C CA . THR A 1 111 ? -4.862 -2.968 -3.960 1.00 98.06 111 THR A CA 1
ATOM 872 C C . THR A 1 111 ? -5.378 -3.311 -5.357 1.00 98.06 111 THR A C 1
ATOM 874 O O . THR A 1 111 ? -4.611 -3.812 -6.176 1.00 98.06 111 THR A O 1
ATOM 877 N N . ALA A 1 112 ? -6.629 -2.968 -5.673 1.00 98.44 112 ALA A N 1
ATOM 878 C CA . ALA A 1 112 ? -7.185 -3.130 -7.015 1.00 98.44 112 ALA A CA 1
ATOM 879 C C . ALA A 1 112 ? -6.455 -2.259 -8.053 1.00 98.44 112 ALA A C 1
ATOM 881 O O . ALA A 1 112 ? -6.198 -2.697 -9.168 1.00 98.44 112 ALA A O 1
ATOM 882 N N . TRP A 1 113 ? -6.067 -1.035 -7.688 1.00 98.50 113 TRP A N 1
ATOM 883 C CA . TRP A 1 113 ? -5.250 -0.190 -8.558 1.00 98.50 113 TRP A CA 1
ATOM 884 C C . TRP A 1 113 ? -3.850 -0.773 -8.786 1.00 98.50 113 TRP A C 1
ATOM 886 O O . TRP A 1 113 ? -3.357 -0.779 -9.910 1.00 98.50 113 TRP A O 1
ATOM 896 N N . LEU A 1 114 ? -3.207 -1.313 -7.744 1.00 98.50 114 LEU A N 1
ATOM 897 C CA . LEU A 1 114 ? -1.929 -2.014 -7.893 1.00 98.50 114 LEU A CA 1
ATOM 898 C C . LEU A 1 114 ? -2.058 -3.225 -8.826 1.00 98.50 114 LEU A C 1
ATOM 900 O O . LEU A 1 114 ? -1.165 -3.462 -9.636 1.00 98.50 114 LEU A O 1
ATOM 904 N N . GLU A 1 115 ? -3.163 -3.964 -8.735 1.00 98.44 115 GLU A N 1
ATOM 905 C CA . GLU A 1 115 ? -3.467 -5.072 -9.639 1.00 98.44 115 GLU A CA 1
ATOM 906 C C . GLU A 1 115 ? -3.545 -4.618 -11.101 1.00 98.44 115 GLU A C 1
ATOM 908 O O . GLU A 1 115 ? -2.901 -5.237 -11.947 1.00 98.44 115 GLU A O 1
ATOM 913 N N . GLU A 1 116 ? -4.270 -3.533 -11.391 1.00 97.94 116 GLU A N 1
ATOM 914 C CA . GLU A 1 116 ? -4.357 -2.939 -12.736 1.00 97.94 116 GLU A CA 1
ATOM 915 C C . GLU A 1 116 ? -2.968 -2.544 -13.259 1.00 97.94 116 GLU A C 1
ATOM 917 O O . GLU A 1 116 ? -2.601 -2.867 -14.386 1.00 97.94 116 GLU A O 1
ATOM 922 N N . LEU A 1 117 ? -2.138 -1.916 -12.420 1.00 98.19 117 LEU A N 1
ATOM 923 C CA . LEU A 1 117 ? -0.777 -1.531 -12.801 1.00 98.19 117 LEU A CA 1
ATOM 924 C C . LEU A 1 117 ? 0.138 -2.728 -13.077 1.00 98.19 117 LEU A C 1
ATOM 926 O O . LEU A 1 117 ? 0.972 -2.667 -13.981 1.00 98.19 117 LEU A O 1
ATOM 930 N N . VAL A 1 118 ? 0.018 -3.798 -12.293 1.00 98.06 118 VAL A N 1
ATOM 931 C CA . VAL A 1 118 ? 0.778 -5.037 -12.507 1.00 98.06 118 VAL A CA 1
ATOM 932 C C . VAL A 1 118 ? 0.339 -5.724 -13.795 1.00 98.06 118 VAL A C 1
ATOM 934 O O . VAL A 1 118 ? 1.174 -6.284 -14.498 1.00 98.06 118 VAL A O 1
ATOM 937 N N . ASP A 1 119 ? -0.949 -5.679 -14.117 1.00 96.81 119 ASP A N 1
ATOM 938 C CA . ASP A 1 119 ? -1.488 -6.306 -15.321 1.00 96.81 119 ASP A CA 1
ATOM 939 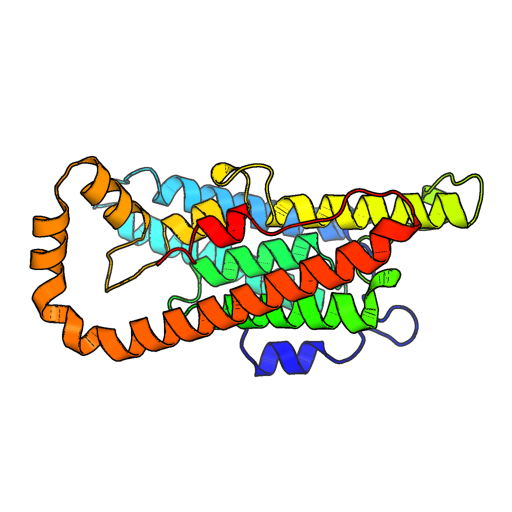C C . ASP A 1 119 ? -1.088 -5.539 -16.586 1.00 96.81 119 ASP A C 1
ATOM 941 O O . ASP A 1 119 ? -0.529 -6.104 -17.522 1.00 96.81 119 ASP A O 1
ATOM 945 N N . GLU A 1 120 ? -1.307 -4.225 -16.589 1.00 95.19 120 GLU A N 1
ATOM 946 C CA . GLU A 1 120 ? -1.206 -3.406 -17.799 1.00 95.19 120 GLU A CA 1
ATOM 947 C C . GLU A 1 120 ? 0.174 -2.769 -17.997 1.00 95.19 120 GLU A C 1
ATOM 949 O O . GLU A 1 120 ? 0.543 -2.386 -19.113 1.00 95.19 120 GLU A O 1
ATOM 954 N N . HIS A 1 121 ? 0.944 -2.598 -16.920 1.00 96.25 121 HIS A N 1
ATOM 955 C CA . HIS A 1 121 ? 2.141 -1.756 -16.924 1.00 96.25 121 HIS A CA 1
ATOM 956 C C . HIS A 1 121 ? 3.347 -2.384 -16.225 1.00 96.25 121 HIS A C 1
ATOM 958 O O . HIS A 1 121 ? 4.269 -1.657 -15.855 1.00 96.25 121 HIS A O 1
ATOM 964 N N . TRP A 1 122 ? 3.387 -3.712 -16.075 1.00 96.81 122 TRP A N 1
ATOM 965 C CA . TRP A 1 122 ? 4.442 -4.415 -15.336 1.00 96.81 122 TRP A CA 1
ATOM 966 C C . TRP A 1 122 ? 5.861 -3.915 -15.628 1.00 96.81 122 TRP A C 1
ATOM 968 O O . TRP A 1 122 ? 6.585 -3.541 -14.705 1.00 96.81 122 TRP A O 1
ATOM 978 N N . ASP A 1 123 ? 6.259 -3.857 -16.901 1.00 95.19 123 ASP A N 1
ATOM 979 C CA . ASP A 1 123 ? 7.624 -3.486 -17.295 1.00 95.19 123 ASP A CA 1
ATOM 980 C C . ASP A 1 123 ? 7.960 -2.017 -16.970 1.00 95.19 123 ASP A C 1
ATOM 982 O O . ASP A 1 123 ? 9.100 -1.692 -16.618 1.00 95.19 123 ASP A O 1
ATOM 986 N N . LEU A 1 124 ? 6.954 -1.141 -16.992 1.00 95.56 124 LEU A N 1
ATOM 987 C CA . LEU A 1 124 ? 7.088 0.304 -16.785 1.00 95.56 124 LEU A CA 1
ATOM 988 C C . LEU A 1 124 ? 6.874 0.730 -15.324 1.00 95.56 124 LEU A C 1
ATOM 990 O O . LEU A 1 124 ? 7.321 1.803 -14.932 1.00 95.56 124 LEU A O 1
ATOM 994 N N . LEU A 1 125 ? 6.210 -0.099 -14.517 1.00 97.62 125 LEU A N 1
ATOM 995 C CA . LEU A 1 125 ? 5.892 0.177 -13.116 1.00 97.62 125 LEU A CA 1
ATOM 996 C C . LEU A 1 125 ? 7.162 0.379 -12.279 1.00 97.62 125 LEU A C 1
ATOM 998 O O . LEU A 1 125 ? 8.091 -0.419 -12.367 1.00 97.62 125 LEU A O 1
ATOM 1002 N N . ASN A 1 126 ? 7.229 1.397 -11.422 1.00 98.12 126 ASN A N 1
ATOM 1003 C CA . ASN A 1 126 ? 8.432 1.591 -10.616 1.00 98.12 126 ASN A CA 1
ATOM 1004 C C . ASN A 1 126 ? 8.521 0.559 -9.468 1.00 98.12 126 ASN A C 1
ATOM 1006 O O . ASN A 1 126 ? 7.490 0.202 -8.889 1.00 98.12 126 ASN A O 1
ATOM 1010 N N . PRO A 1 127 ? 9.722 0.047 -9.135 1.00 97.19 127 PRO A N 1
ATOM 1011 C CA . PRO A 1 127 ? 11.036 0.527 -9.568 1.00 97.19 127 PRO A CA 1
ATOM 1012 C C . PRO A 1 127 ? 11.399 0.136 -11.011 1.00 97.19 127 PRO A C 1
ATOM 1014 O O . PRO A 1 127 ? 11.362 -1.037 -11.380 1.00 97.19 127 PRO A O 1
ATOM 1017 N N . HIS A 1 128 ? 11.790 1.137 -11.802 1.00 95.25 128 HIS A N 1
ATOM 1018 C CA . HIS A 1 128 ? 12.388 0.977 -13.125 1.00 95.25 128 HIS A CA 1
ATOM 1019 C C . HIS A 1 128 ? 13.781 1.616 -13.100 1.00 95.25 128 HIS A C 1
ATOM 1021 O O . HIS A 1 128 ? 13.926 2.825 -12.925 1.00 95.25 128 HIS A O 1
ATOM 1027 N N . ILE A 1 129 ? 14.823 0.791 -13.185 1.00 93.31 129 ILE A N 1
ATOM 1028 C CA . ILE A 1 129 ? 16.217 1.233 -13.067 1.00 93.31 129 ILE A CA 1
ATOM 1029 C C . ILE A 1 129 ? 16.747 1.598 -14.454 1.00 93.31 129 ILE A C 1
ATOM 1031 O O . ILE A 1 129 ? 16.589 0.831 -15.396 1.00 93.31 129 ILE A O 1
ATOM 1035 N N . ASP A 1 130 ? 17.427 2.732 -14.598 1.00 89.38 130 ASP A N 1
ATOM 1036 C CA . ASP A 1 130 ? 18.028 3.091 -15.884 1.00 89.38 130 ASP A CA 1
ATOM 1037 C C . ASP A 1 130 ? 19.043 2.037 -16.351 1.00 89.38 130 ASP A C 1
ATOM 1039 O O . ASP A 1 130 ? 19.859 1.555 -15.561 1.00 89.38 130 ASP A O 1
ATOM 1043 N N . ALA A 1 131 ? 19.055 1.736 -17.653 1.00 87.56 131 ALA A N 1
ATOM 1044 C CA . ALA A 1 131 ? 19.927 0.710 -18.237 1.00 87.56 131 ALA A CA 1
ATOM 1045 C C . ALA A 1 131 ? 21.414 0.917 -17.892 1.00 87.56 131 ALA A C 1
ATOM 1047 O O . ALA A 1 131 ? 22.119 -0.034 -17.559 1.00 87.56 131 ALA A O 1
ATOM 1048 N N . ALA A 1 132 ? 21.872 2.173 -17.877 1.00 87.38 132 ALA A N 1
ATOM 1049 C CA . ALA A 1 132 ? 23.239 2.532 -17.499 1.00 87.38 132 ALA A CA 1
ATOM 1050 C C . ALA A 1 132 ? 23.585 2.191 -16.034 1.00 87.38 132 ALA A C 1
ATOM 1052 O O . ALA A 1 132 ? 24.756 2.031 -15.705 1.00 87.38 132 ALA A O 1
ATOM 1053 N N . SER A 1 133 ? 22.583 2.079 -15.157 1.00 89.00 133 SER A N 1
ATOM 1054 C CA . SER A 1 133 ? 22.752 1.774 -13.730 1.00 89.00 133 SER A CA 1
ATOM 1055 C C . SER A 1 133 ? 22.609 0.284 -13.401 1.00 89.00 133 SER A C 1
ATOM 1057 O O . SER A 1 133 ? 23.004 -0.132 -12.312 1.00 89.00 133 SER A O 1
ATOM 1059 N N . LEU A 1 134 ? 22.064 -0.529 -14.314 1.00 88.25 134 LEU A N 1
ATOM 1060 C CA . LEU A 1 134 ? 21.876 -1.971 -14.105 1.00 88.25 134 LEU A CA 1
ATOM 1061 C C . LEU A 1 134 ? 23.189 -2.764 -14.155 1.00 88.25 134 LEU A C 1
ATOM 1063 O O . LEU A 1 134 ? 23.247 -3.855 -13.589 1.00 88.25 134 LEU A O 1
ATOM 1067 N N . ASN A 1 135 ? 24.233 -2.230 -14.809 1.00 88.50 135 ASN A N 1
ATOM 1068 C CA . ASN A 1 135 ? 25.494 -2.939 -15.072 1.00 88.50 135 ASN A CA 1
ATOM 1069 C C . ASN A 1 135 ? 25.226 -4.370 -15.568 1.00 88.50 135 ASN A C 1
ATOM 1071 O O . ASN A 1 135 ? 25.635 -5.339 -14.925 1.00 88.50 135 ASN A O 1
ATOM 1075 N N . ALA A 1 136 ? 24.414 -4.497 -16.617 1.00 91.00 136 ALA A N 1
ATOM 1076 C CA . ALA A 1 136 ? 23.976 -5.783 -17.136 1.00 91.00 136 ALA A CA 1
ATOM 1077 C C . ALA A 1 136 ? 24.847 -6.261 -18.299 1.00 91.00 136 ALA A C 1
ATOM 1079 O O . ALA A 1 136 ? 25.252 -5.456 -19.137 1.00 91.00 136 ALA A O 1
ATOM 1080 N N . ASP A 1 137 ? 25.092 -7.569 -18.350 1.00 90.44 137 ASP A N 1
ATOM 1081 C CA . ASP A 1 137 ? 25.941 -8.194 -19.374 1.00 90.44 137 ASP A CA 1
ATOM 1082 C C . ASP A 1 137 ? 25.151 -8.593 -20.637 1.00 90.44 137 ASP A C 1
ATOM 1084 O O . ASP A 1 137 ? 25.732 -8.844 -21.694 1.00 90.44 137 ASP A O 1
ATOM 1088 N N . SER A 1 138 ? 23.819 -8.652 -20.539 1.00 92.94 138 SER A N 1
ATOM 1089 C CA . SER A 1 138 ? 22.891 -8.960 -21.632 1.00 92.94 138 SER A CA 1
ATOM 1090 C C . SER A 1 138 ? 21.501 -8.370 -21.368 1.00 92.94 138 SER A C 1
ATOM 1092 O O . SER A 1 138 ? 21.201 -7.941 -20.251 1.00 92.94 138 SER A O 1
ATOM 1094 N N . ASP A 1 139 ? 20.627 -8.388 -22.377 1.00 91.50 139 ASP A N 1
ATOM 1095 C CA . ASP A 1 139 ? 19.229 -7.959 -22.227 1.00 91.50 139 ASP A CA 1
ATOM 1096 C C . ASP A 1 139 ? 18.459 -8.838 -21.222 1.00 91.50 139 ASP A C 1
ATOM 1098 O O . ASP A 1 139 ? 17.666 -8.328 -20.427 1.00 91.50 139 ASP A O 1
ATOM 1102 N N . ASP A 1 140 ? 18.734 -10.147 -21.199 1.00 92.56 140 ASP A N 1
ATOM 1103 C CA . ASP A 1 140 ? 18.128 -11.083 -20.244 1.00 92.56 140 ASP A CA 1
ATOM 1104 C C . ASP A 1 140 ? 18.596 -10.810 -18.805 1.00 92.56 140 ASP A C 1
ATOM 1106 O O . ASP A 1 140 ? 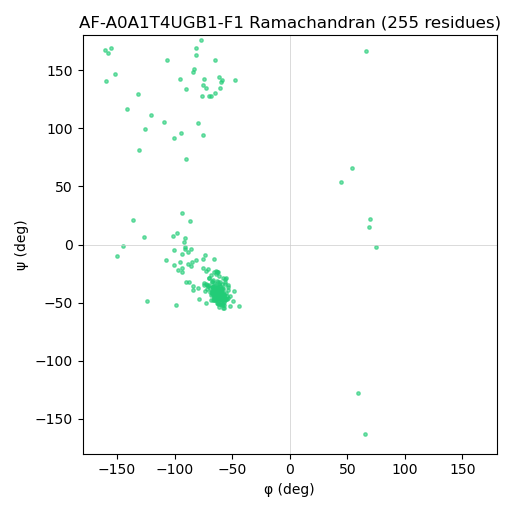17.788 -10.832 -17.871 1.00 92.56 140 ASP A O 1
ATOM 1110 N N . ASP A 1 141 ? 19.880 -10.491 -18.612 1.00 94.12 141 ASP A N 1
ATOM 1111 C CA . ASP A 1 141 ? 20.426 -10.091 -17.308 1.00 94.12 141 ASP A CA 1
ATOM 1112 C C . ASP A 1 141 ? 19.839 -8.744 -16.851 1.00 94.12 141 ASP A C 1
ATOM 1114 O O . ASP A 1 141 ? 19.419 -8.592 -15.702 1.00 94.12 141 ASP A O 1
ATOM 1118 N N . ALA A 1 142 ? 19.701 -7.780 -17.769 1.00 95.06 142 ALA A N 1
ATOM 1119 C CA . ALA A 1 142 ? 19.060 -6.499 -17.484 1.00 95.06 142 ALA A CA 1
ATOM 1120 C C . ALA A 1 142 ? 17.608 -6.694 -17.029 1.00 95.06 142 ALA A C 1
ATOM 1122 O O . ALA A 1 142 ? 17.195 -6.136 -16.009 1.00 95.06 142 ALA A O 1
ATOM 1123 N N . LYS A 1 143 ? 16.841 -7.524 -17.745 1.00 95.44 143 LYS A N 1
ATOM 1124 C CA . LYS A 1 143 ? 15.450 -7.840 -17.400 1.00 95.44 143 LYS A CA 1
ATOM 1125 C C . LYS A 1 143 ? 15.341 -8.543 -16.047 1.00 95.44 143 LYS A C 1
ATOM 1127 O O . LYS A 1 143 ? 14.477 -8.193 -15.243 1.00 95.44 143 LYS A O 1
ATOM 1132 N N . THR A 1 144 ? 16.244 -9.481 -15.772 1.00 96.31 144 THR A N 1
ATOM 1133 C CA . THR A 1 144 ? 16.320 -10.189 -14.487 1.00 96.31 144 THR A CA 1
ATOM 1134 C C . THR A 1 144 ? 16.528 -9.202 -13.338 1.00 96.31 144 THR A C 1
ATOM 1136 O O . THR A 1 144 ? 15.709 -9.146 -12.421 1.00 96.31 144 THR A O 1
ATOM 1139 N N . LYS A 1 145 ? 17.529 -8.320 -13.440 1.00 96.75 145 LYS A N 1
ATOM 1140 C CA . LYS A 1 145 ? 17.817 -7.290 -12.426 1.00 96.75 145 LYS A CA 1
ATOM 1141 C C . LYS A 1 145 ? 16.664 -6.298 -12.225 1.00 96.75 145 LYS A C 1
ATOM 1143 O O . LYS A 1 145 ? 16.402 -5.874 -11.097 1.00 96.75 145 LYS A O 1
ATOM 1148 N N . GLN A 1 146 ? 15.940 -5.941 -13.290 1.00 96.75 146 GLN A N 1
ATOM 1149 C CA . GLN A 1 146 ? 14.732 -5.111 -13.178 1.00 96.75 146 GLN A CA 1
ATOM 1150 C C . GLN A 1 146 ? 13.640 -5.804 -12.363 1.00 96.75 146 GLN A C 1
ATOM 1152 O O . GLN A 1 146 ? 13.031 -5.197 -11.480 1.00 96.75 146 GLN A O 1
ATOM 1157 N N . TYR A 1 147 ? 13.379 -7.081 -12.645 1.00 97.38 147 TYR A N 1
ATOM 1158 C CA . TYR A 1 147 ? 12.317 -7.819 -11.967 1.00 97.38 147 TYR A CA 1
ATOM 1159 C C . TYR A 1 147 ? 12.697 -8.132 -10.516 1.00 97.38 147 TYR A C 1
ATOM 1161 O O . TYR A 1 147 ? 11.840 -8.026 -9.642 1.00 97.38 147 TYR A O 1
ATOM 1169 N N . GLU A 1 148 ? 13.974 -8.389 -10.217 1.00 96.69 148 GLU A N 1
ATOM 1170 C CA . GLU A 1 148 ? 14.480 -8.481 -8.839 1.00 96.69 148 GLU A CA 1
ATOM 1171 C C . GLU A 1 148 ? 14.214 -7.205 -8.034 1.00 96.69 148 GLU A C 1
ATOM 1173 O O . GLU A 1 148 ? 13.779 -7.272 -6.881 1.00 96.69 148 GLU A O 1
ATOM 1178 N N . ALA A 1 149 ? 14.424 -6.030 -8.637 1.00 96.69 149 ALA A N 1
ATOM 1179 C CA . ALA A 1 149 ? 14.137 -4.759 -7.981 1.00 96.69 149 ALA A CA 1
ATOM 1180 C C . ALA A 1 149 ? 12.642 -4.607 -7.655 1.00 96.69 149 ALA A C 1
ATOM 1182 O O . ALA A 1 149 ? 12.300 -4.185 -6.546 1.00 96.69 149 ALA A O 1
ATOM 1183 N N . LYS A 1 150 ? 11.750 -4.996 -8.578 1.00 97.88 150 LYS A N 1
ATOM 1184 C CA . LYS A 1 150 ? 10.292 -4.976 -8.364 1.00 97.88 150 LYS A CA 1
ATOM 1185 C C . LYS A 1 150 ? 9.863 -5.977 -7.290 1.00 97.88 150 LYS A C 1
ATOM 1187 O O . LYS A 1 150 ? 9.139 -5.595 -6.375 1.00 97.88 150 LYS A O 1
ATOM 1192 N N . ILE A 1 151 ? 10.365 -7.217 -7.333 1.00 96.81 151 ILE A N 1
ATOM 1193 C CA . ILE A 1 151 ? 10.133 -8.236 -6.292 1.00 96.81 151 ILE A CA 1
ATOM 1194 C C . ILE A 1 151 ? 10.548 -7.687 -4.919 1.00 96.81 151 ILE A C 1
ATOM 1196 O O . ILE A 1 151 ? 9.785 -7.753 -3.956 1.00 96.81 151 ILE A O 1
ATOM 1200 N N . LYS A 1 152 ? 11.729 -7.064 -4.830 1.00 95.88 152 LYS A N 1
ATOM 1201 C CA . LYS A 1 152 ? 12.217 -6.436 -3.595 1.00 95.88 152 LYS A CA 1
ATOM 1202 C C . LYS A 1 152 ? 11.314 -5.307 -3.094 1.00 95.88 152 LYS A C 1
ATOM 1204 O O . LYS A 1 152 ? 11.196 -5.129 -1.883 1.00 95.88 152 LYS A O 1
ATOM 1209 N N . ALA A 1 153 ? 10.683 -4.546 -3.987 1.00 96.56 153 ALA A N 1
ATOM 1210 C CA . ALA A 1 153 ? 9.702 -3.537 -3.597 1.00 96.56 153 ALA A CA 1
ATOM 1211 C C . ALA A 1 153 ? 8.428 -4.179 -3.012 1.00 96.56 153 ALA A C 1
ATOM 1213 O O . ALA A 1 153 ? 7.948 -3.726 -1.973 1.00 96.56 153 ALA A O 1
ATOM 1214 N N . PHE A 1 154 ? 7.938 -5.279 -3.599 1.00 96.94 154 PHE A N 1
ATOM 1215 C CA . PHE A 1 154 ? 6.793 -6.033 -3.063 1.00 96.94 154 PH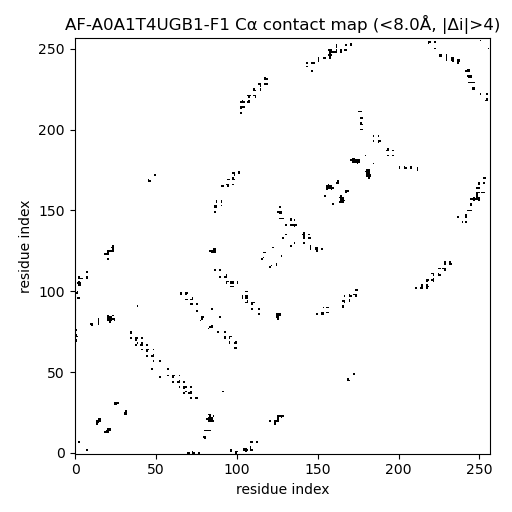E A CA 1
ATOM 1216 C C . PHE A 1 154 ? 7.041 -6.630 -1.681 1.00 96.94 154 PHE A C 1
ATOM 1218 O O . PHE A 1 154 ? 6.100 -6.708 -0.892 1.00 96.94 154 PHE A O 1
ATOM 1225 N N . PHE A 1 155 ? 8.277 -7.021 -1.361 1.00 92.12 155 PHE A N 1
ATOM 1226 C CA . PHE A 1 155 ? 8.606 -7.598 -0.054 1.00 92.12 155 PHE A CA 1
ATOM 1227 C C . PHE A 1 155 ? 8.259 -6.681 1.123 1.00 92.12 155 PHE A C 1
ATOM 1229 O O . PHE A 1 155 ? 7.905 -7.183 2.184 1.00 92.12 155 PHE A O 1
ATOM 1236 N N . GLN A 1 156 ? 8.272 -5.353 0.950 1.00 87.56 156 GLN A N 1
ATOM 1237 C CA . GLN A 1 156 ? 7.807 -4.455 2.015 1.00 87.56 156 GLN A CA 1
ATOM 1238 C C . GLN A 1 156 ? 6.323 -4.660 2.330 1.00 87.56 156 GLN A C 1
ATOM 1240 O O . GLN A 1 156 ? 5.926 -4.574 3.486 1.00 87.56 156 GLN A O 1
ATOM 1245 N N . ILE A 1 157 ? 5.506 -4.951 1.317 1.00 92.88 157 ILE A N 1
ATOM 1246 C CA . ILE A 1 157 ? 4.075 -5.207 1.493 1.00 92.88 157 ILE A CA 1
ATOM 1247 C C . ILE A 1 157 ? 3.852 -6.634 2.002 1.00 92.88 157 ILE A C 1
ATOM 1249 O O . ILE A 1 157 ? 3.094 -6.828 2.947 1.00 92.88 157 ILE A O 1
ATOM 1253 N N . CYS A 1 158 ? 4.515 -7.613 1.380 1.00 92.81 158 CYS A N 1
ATOM 1254 C CA . CYS A 1 158 ? 4.280 -9.039 1.610 1.00 92.81 158 CYS A CA 1
ATOM 1255 C C . CYS A 1 158 ? 4.842 -9.553 2.941 1.00 92.81 158 CYS A C 1
ATOM 1257 O O . CYS A 1 158 ? 4.248 -10.459 3.518 1.00 92.81 158 CYS A O 1
ATOM 1259 N N . GLY A 1 159 ? 5.968 -8.994 3.399 1.00 89.94 159 GLY A N 1
ATOM 1260 C CA . GLY A 1 159 ? 6.710 -9.476 4.564 1.00 89.94 159 GLY A CA 1
ATOM 1261 C C . GLY A 1 159 ? 7.346 -10.861 4.375 1.00 89.94 159 GLY A C 1
ATOM 1262 O O . GLY A 1 159 ? 7.016 -11.611 3.457 1.00 89.94 159 GLY A O 1
ATOM 1263 N N . ASP A 1 160 ? 8.254 -11.200 5.288 1.00 86.31 160 ASP A N 1
ATOM 1264 C CA . ASP A 1 160 ? 8.783 -12.561 5.501 1.00 86.31 160 ASP A CA 1
ATOM 1265 C C . ASP A 1 160 ? 8.106 -13.255 6.704 1.00 86.31 160 ASP A C 1
ATOM 1267 O O . ASP A 1 160 ? 8.362 -14.420 7.015 1.00 86.31 160 ASP A O 1
ATOM 1271 N N . SER A 1 161 ? 7.246 -12.510 7.394 1.00 87.88 161 SER A N 1
ATOM 1272 C CA . SER A 1 161 ? 6.472 -12.862 8.579 1.00 87.88 161 SER A CA 1
ATOM 1273 C C . SER A 1 161 ? 5.305 -11.881 8.718 1.00 87.88 161 SER A C 1
ATOM 1275 O O . SER A 1 161 ? 5.290 -10.823 8.083 1.00 87.88 161 SER A O 1
ATOM 1277 N N . GLU A 1 162 ? 4.345 -12.183 9.591 1.00 84.00 162 GLU A N 1
ATOM 1278 C CA . GLU A 1 162 ? 3.250 -11.258 9.906 1.00 84.00 162 GLU A CA 1
ATOM 1279 C C . GLU A 1 162 ? 3.759 -9.896 10.386 1.00 84.00 162 GLU A C 1
ATOM 1281 O O . GLU A 1 162 ? 3.349 -8.869 9.861 1.00 84.00 162 GLU A O 1
ATOM 1286 N N . ASP A 1 163 ? 4.713 -9.871 11.315 1.00 84.38 163 ASP A N 1
ATOM 1287 C CA . ASP A 1 163 ? 5.232 -8.645 11.928 1.00 84.38 163 ASP A CA 1
ATOM 1288 C C . ASP A 1 163 ? 6.183 -7.831 11.036 1.00 84.38 163 ASP A C 1
ATOM 1290 O O . ASP A 1 163 ? 6.456 -6.665 11.332 1.00 84.38 163 ASP A O 1
ATOM 1294 N N . SER A 1 164 ? 6.656 -8.410 9.929 1.00 88.19 164 SER A N 1
ATOM 1295 C CA . SER A 1 164 ? 7.436 -7.697 8.911 1.00 88.19 164 SER A CA 1
ATOM 1296 C C . SER A 1 164 ? 6.580 -7.147 7.768 1.00 88.19 164 SER A C 1
ATOM 1298 O O . SER A 1 164 ? 7.081 -6.348 6.973 1.00 88.19 164 SER A O 1
ATOM 1300 N N . CYS A 1 165 ? 5.291 -7.501 7.706 1.00 91.44 165 CYS A N 1
ATOM 1301 C CA . CYS A 1 165 ? 4.354 -6.885 6.773 1.00 91.44 165 CYS A CA 1
ATOM 1302 C C . CYS A 1 165 ? 4.169 -5.409 7.113 1.00 91.44 165 CYS A C 1
ATOM 1304 O O . CYS A 1 165 ? 3.813 -5.049 8.238 1.00 91.44 165 CYS A O 1
ATOM 1306 N N . LEU A 1 166 ? 4.294 -4.544 6.110 1.00 92.94 166 LEU A N 1
ATOM 1307 C CA . LEU A 1 166 ? 4.071 -3.110 6.272 1.00 92.94 166 LEU A CA 1
ATOM 1308 C C . LEU A 1 166 ? 2.704 -2.772 6.899 1.00 92.94 166 LEU A C 1
ATOM 1310 O O . LEU A 1 166 ? 2.590 -1.817 7.670 1.00 92.94 166 LEU A O 1
ATOM 1314 N N . ILE A 1 167 ? 1.673 -3.554 6.580 1.00 92.44 167 ILE A N 1
ATOM 1315 C CA . ILE A 1 167 ? 0.303 -3.319 7.047 1.00 92.44 167 ILE A CA 1
ATOM 1316 C C . ILE A 1 167 ? 0.002 -3.927 8.424 1.00 92.44 167 ILE A C 1
ATOM 1318 O O . ILE A 1 167 ? -1.082 -3.692 8.946 1.00 92.44 167 ILE A O 1
ATOM 1322 N N . TYR A 1 168 ? 0.935 -4.662 9.039 1.00 91.56 168 TYR A N 1
ATOM 1323 C CA . TYR A 1 168 ? 0.707 -5.347 10.316 1.00 91.56 168 TYR A CA 1
ATOM 1324 C C . TYR A 1 168 ? 0.286 -4.400 11.439 1.00 91.56 168 TYR A C 1
ATOM 1326 O O . TYR A 1 168 ? -0.768 -4.567 12.046 1.00 91.56 168 TYR A O 1
ATOM 1334 N N . GLY A 1 169 ? 1.093 -3.364 11.688 1.00 92.31 169 GLY A N 1
ATOM 1335 C CA . GLY A 1 169 ? 0.789 -2.346 12.694 1.00 92.31 169 GLY A CA 1
ATOM 1336 C C . GLY A 1 169 ? -0.550 -1.645 12.435 1.00 92.31 169 GLY A C 1
ATOM 1337 O O . GLY A 1 169 ? -1.372 -1.590 13.349 1.00 92.31 169 GLY A O 1
ATOM 1338 N N . PRO A 1 170 ? -0.796 -1.132 11.211 1.00 94.00 170 PRO A N 1
ATOM 1339 C CA . PRO A 1 170 ? -2.088 -0.554 10.848 1.00 94.00 170 PRO A CA 1
ATOM 1340 C C . PRO A 1 170 ? -3.276 -1.493 11.095 1.00 94.00 170 PRO A C 1
ATOM 1342 O O . PRO A 1 170 ? -4.242 -1.078 11.725 1.00 94.00 170 PRO A O 1
ATOM 1345 N N . LEU A 1 171 ? -3.185 -2.764 10.688 1.00 90.25 171 LEU A N 1
ATOM 1346 C CA . LEU A 1 171 ? -4.250 -3.755 10.880 1.00 90.25 171 LEU A CA 1
ATOM 1347 C C . LEU A 1 171 ? -4.519 -4.070 12.353 1.00 90.25 171 LEU A C 1
ATOM 1349 O O . LEU A 1 171 ? -5.673 -4.186 12.754 1.00 90.25 171 LEU A O 1
ATOM 1353 N N . LEU A 1 172 ? -3.479 -4.166 13.186 1.00 89.19 172 LEU A N 1
ATOM 1354 C CA . LEU A 1 172 ? -3.652 -4.365 14.629 1.00 89.19 172 LEU A CA 1
ATOM 1355 C C . LEU A 1 172 ? -4.469 -3.242 15.279 1.00 89.19 172 LEU A C 1
ATOM 1357 O O . LEU A 1 172 ? -5.221 -3.492 16.223 1.00 89.19 172 LEU A O 1
ATOM 1361 N N . MET A 1 173 ? -4.325 -2.017 14.776 1.00 90.25 173 MET A N 1
ATOM 1362 C CA . MET A 1 173 ? -5.038 -0.840 15.271 1.00 90.25 173 MET A CA 1
ATOM 1363 C C . MET A 1 173 ? -6.363 -0.587 14.544 1.00 90.25 173 MET A C 1
ATOM 1365 O O . MET A 1 173 ? -7.085 0.329 14.925 1.00 90.25 173 MET A O 1
ATOM 1369 N N . PHE A 1 174 ? -6.703 -1.399 13.542 1.00 89.81 174 PHE A N 1
ATOM 1370 C CA . PHE A 1 174 ? -7.927 -1.249 12.768 1.00 89.81 174 PHE A CA 1
ATOM 1371 C C . PHE A 1 174 ? -9.160 -1.567 13.634 1.00 89.81 174 PHE A C 1
ATOM 1373 O O . PHE A 1 174 ? -9.194 -2.635 14.264 1.00 89.81 174 PHE A O 1
ATOM 1380 N N . PRO A 1 175 ? -10.165 -0.674 13.699 1.00 88.44 175 PRO A N 1
ATOM 1381 C CA . PRO A 1 175 ? -11.385 -0.910 14.462 1.00 88.44 175 PRO A CA 1
ATOM 1382 C C . PRO A 1 175 ? -12.284 -1.944 13.772 1.00 88.44 175 PRO A C 1
ATOM 1384 O O . PRO A 1 175 ? -12.520 -1.884 12.571 1.00 88.44 175 PRO A O 1
ATOM 1387 N N . ILE A 1 176 ? -12.812 -2.899 14.540 1.00 86.06 176 ILE A N 1
ATOM 1388 C CA . ILE A 1 176 ? -13.741 -3.928 14.045 1.00 86.06 176 ILE A CA 1
ATOM 1389 C C . ILE A 1 176 ? -15.184 -3.523 14.364 1.00 86.06 176 ILE A C 1
ATOM 1391 O O . ILE A 1 176 ? -16.052 -3.524 13.494 1.00 86.06 176 ILE A O 1
ATOM 1395 N N . ILE A 1 177 ? -15.450 -3.191 15.631 1.00 87.06 177 ILE A N 1
ATOM 1396 C CA . ILE A 1 177 ? -16.751 -2.724 16.127 1.00 87.06 177 ILE A CA 1
ATOM 1397 C C . ILE A 1 177 ? -16.487 -1.622 17.153 1.00 87.06 177 ILE A C 1
ATOM 1399 O O . ILE A 1 177 ? -15.908 -1.890 18.205 1.00 87.06 177 ILE A O 1
ATOM 1403 N N . GLY A 1 178 ? -16.931 -0.398 16.861 1.00 83.25 178 GLY A N 1
ATOM 1404 C CA . GLY A 1 178 ? -16.658 0.755 17.720 1.00 83.25 178 GLY A CA 1
ATOM 1405 C C . GLY A 1 178 ? -15.153 0.990 17.867 1.00 83.25 178 GLY A C 1
ATOM 1406 O O . GLY A 1 178 ? -14.430 1.030 16.880 1.00 83.25 178 GLY A O 1
ATOM 1407 N N . ASP A 1 179 ? -14.680 1.091 19.104 1.00 82.38 179 ASP A N 1
ATOM 1408 C CA . ASP A 1 179 ? -13.273 1.273 19.480 1.00 82.38 179 ASP A CA 1
ATOM 1409 C C . ASP A 1 179 ? -12.522 -0.059 19.712 1.00 82.38 179 ASP A C 1
ATOM 1411 O O . ASP A 1 179 ? -11.368 -0.084 20.161 1.00 82.38 179 ASP A O 1
ATOM 1415 N N . VAL A 1 180 ? -13.168 -1.200 19.447 1.00 88.62 180 VAL A N 1
ATOM 1416 C CA . VAL A 1 180 ? -12.536 -2.515 19.573 1.00 88.62 180 VAL A CA 1
ATOM 1417 C C . VAL A 1 180 ? -11.671 -2.781 18.353 1.00 88.62 180 VAL A C 1
ATOM 1419 O O . VAL A 1 180 ? -12.168 -3.127 17.282 1.00 88.62 180 VAL A O 1
ATOM 1422 N N . THR A 1 181 ? -10.361 -2.660 18.538 1.00 89.81 181 THR A N 1
ATOM 1423 C CA . THR A 1 181 ? -9.364 -2.979 17.515 1.00 89.81 181 THR A CA 1
ATOM 1424 C C . THR A 1 181 ? -9.058 -4.474 17.443 1.00 89.81 181 THR A C 1
ATOM 1426 O O . THR A 1 181 ? -9.310 -5.231 18.391 1.00 89.81 181 THR A O 1
ATOM 1429 N N . PHE A 1 182 ? -8.437 -4.908 16.345 1.00 86.31 182 PHE A N 1
ATOM 1430 C CA . PHE A 1 182 ? -7.963 -6.287 16.209 1.00 86.31 182 PHE A CA 1
ATOM 1431 C C . PHE A 1 182 ? -6.968 -6.684 17.310 1.00 86.31 182 PHE A C 1
ATOM 1433 O O . PHE A 1 182 ? -7.051 -7.784 17.859 1.00 86.31 182 PHE A O 1
ATOM 1440 N N . PHE A 1 183 ? -6.095 -5.766 17.733 1.00 88.44 183 PHE A N 1
ATOM 1441 C CA . PHE A 1 183 ? -5.202 -5.983 18.870 1.00 88.44 183 PHE A CA 1
ATOM 1442 C C . PHE A 1 183 ? -5.964 -6.251 20.176 1.00 88.44 183 PHE A C 1
ATOM 1444 O O . PHE A 1 183 ? -5.626 -7.189 20.906 1.00 88.44 183 PHE A O 1
ATOM 1451 N N . ARG A 1 184 ? -7.010 -5.464 20.477 1.00 88.69 184 ARG A N 1
ATOM 1452 C CA . ARG A 1 184 ? -7.846 -5.677 21.674 1.00 88.69 184 ARG A CA 1
ATOM 1453 C C . ARG A 1 184 ? -8.522 -7.043 21.635 1.00 88.69 184 ARG A C 1
ATOM 1455 O O . ARG A 1 184 ? -8.528 -7.740 22.651 1.00 88.69 184 ARG A O 1
ATOM 1462 N N . PHE A 1 185 ? -9.028 -7.442 20.470 1.00 89.00 185 PHE A N 1
ATOM 1463 C CA . PHE A 1 185 ? -9.618 -8.761 20.268 1.00 89.00 185 PHE A CA 1
ATOM 1464 C C . PHE A 1 185 ? -8.604 -9.893 20.513 1.00 89.00 185 PHE A C 1
ATOM 1466 O O . PHE A 1 185 ? -8.837 -10.732 21.385 1.00 89.00 185 PHE A O 1
ATOM 1473 N N . GLN A 1 186 ? -7.441 -9.867 19.852 1.00 86.69 186 GLN A N 1
ATOM 1474 C CA . GLN A 1 186 ? -6.394 -10.882 20.042 1.00 86.69 186 GLN A CA 1
ATOM 1475 C C . GLN A 1 186 ? -5.891 -10.954 21.493 1.00 86.69 186 GLN A C 1
ATOM 1477 O O . GLN A 1 186 ? -5.604 -12.032 22.019 1.00 86.69 186 GLN A O 1
ATOM 1482 N N . SER A 1 187 ? -5.760 -9.803 22.159 1.00 88.44 187 SER A N 1
ATOM 1483 C CA . SER A 1 187 ? -5.360 -9.723 23.567 1.00 88.44 187 SER A CA 1
ATOM 1484 C C . SER A 1 187 ? -6.405 -10.373 24.478 1.00 88.44 187 SER A C 1
ATOM 1486 O O . SER A 1 187 ? -6.050 -11.161 25.358 1.00 88.44 187 SER A O 1
ATOM 1488 N N . ALA A 1 188 ? -7.693 -10.112 24.232 1.00 89.56 188 ALA A N 1
ATOM 1489 C CA . ALA A 1 188 ? -8.790 -10.733 24.966 1.00 89.56 188 ALA A CA 1
ATOM 1490 C C . ALA A 1 188 ? -8.864 -12.251 24.728 1.00 89.56 188 ALA A C 1
ATOM 1492 O O . ALA A 1 188 ? -9.096 -12.992 25.680 1.00 89.56 188 ALA A O 1
ATOM 1493 N N . GLU A 1 189 ? -8.616 -12.739 23.507 1.00 89.31 189 GLU A N 1
ATOM 1494 C CA . GLU A 1 189 ? -8.507 -14.181 23.228 1.00 89.31 189 GLU A CA 1
ATOM 1495 C C . GLU A 1 189 ? -7.395 -14.839 24.041 1.00 89.31 189 GLU A C 1
ATOM 1497 O O . GLU A 1 189 ? -7.647 -15.803 24.766 1.00 89.31 189 GLU A O 1
ATOM 1502 N N . LYS A 1 190 ? -6.185 -14.270 24.004 1.00 89.31 190 LYS A N 1
ATOM 1503 C CA . LYS A 1 190 ? -5.023 -14.795 24.742 1.00 89.31 190 LYS A CA 1
ATOM 1504 C C . LYS A 1 190 ? -5.241 -14.814 26.257 1.00 89.31 190 LYS A C 1
ATOM 1506 O O . LYS A 1 190 ? -4.722 -15.697 26.933 1.00 89.31 190 LYS A O 1
ATOM 1511 N N . LYS A 1 191 ? -6.002 -13.855 26.791 1.00 92.62 191 LYS A N 1
ATOM 1512 C CA . LYS A 1 191 ? -6.329 -13.756 28.224 1.00 92.62 191 LYS A CA 1
ATOM 1513 C C . LYS A 1 191 ? -7.580 -14.543 28.634 1.00 92.62 191 LYS A C 1
ATOM 1515 O O . LYS A 1 191 ? -7.880 -14.611 29.821 1.00 92.62 191 LYS A O 1
ATOM 1520 N N . GLY A 1 192 ? -8.324 -15.121 27.687 1.00 92.31 192 GLY A N 1
ATOM 1521 C CA . GLY A 1 192 ? -9.616 -15.761 27.966 1.00 92.31 192 GLY A CA 1
ATOM 1522 C C . GLY A 1 192 ? -10.735 -14.773 28.339 1.00 92.31 192 GLY A C 1
ATOM 1523 O O . GLY A 1 192 ? -11.726 -15.154 28.957 1.00 92.31 192 GLY A O 1
ATOM 1524 N N . GLU A 1 193 ? -10.596 -13.501 27.963 1.00 93.62 193 GLU A N 1
ATOM 1525 C CA . GLU A 1 193 ? -11.490 -12.388 28.313 1.00 93.62 193 GLU A CA 1
ATOM 1526 C C . GLU A 1 193 ? -12.509 -12.054 27.205 1.00 93.62 193 GLU A C 1
ATOM 1528 O O . GLU A 1 193 ? -13.228 -11.057 27.286 1.00 93.62 193 GLU A O 1
ATOM 1533 N N . THR A 1 194 ? -12.635 -12.890 26.171 1.00 90.94 194 THR A N 1
ATOM 1534 C CA . THR A 1 194 ? -13.535 -12.643 25.024 1.00 90.94 194 THR A CA 1
ATOM 1535 C C . THR A 1 194 ? -14.996 -12.435 25.419 1.00 90.94 194 THR A C 1
ATOM 1537 O O . THR A 1 194 ? -15.695 -11.645 24.792 1.00 90.94 194 THR A O 1
ATOM 1540 N N . ASN A 1 195 ? -15.471 -13.090 26.482 1.00 92.19 195 ASN A N 1
ATOM 1541 C CA . ASN A 1 195 ? -16.834 -12.899 26.989 1.00 92.19 195 ASN A CA 1
ATOM 1542 C C . ASN A 1 195 ? -17.066 -11.482 27.539 1.00 92.19 195 ASN A C 1
ATOM 1544 O O . ASN A 1 195 ? -18.166 -10.942 27.398 1.00 92.19 195 ASN A O 1
ATOM 1548 N N . LYS A 1 196 ? -16.033 -10.864 28.127 1.00 91.38 196 LYS A N 1
ATOM 1549 C CA . LYS A 1 196 ? -16.087 -9.475 28.598 1.00 91.38 196 LYS A CA 1
ATOM 1550 C C . LYS A 1 196 ? -16.213 -8.530 27.408 1.00 91.38 196 LYS A C 1
ATOM 1552 O O . LYS A 1 196 ? -17.132 -7.719 27.385 1.00 91.38 196 LYS A O 1
ATOM 1557 N N . LEU A 1 197 ? -15.374 -8.728 26.390 1.00 90.19 197 LEU A N 1
ATOM 1558 C CA . LEU A 1 197 ? -15.415 -7.946 25.155 1.00 90.19 197 LEU A CA 1
ATOM 1559 C C . LEU A 1 197 ? -16.771 -8.077 24.442 1.00 90.19 197 LEU A C 1
ATOM 1561 O O . LEU A 1 197 ? -17.364 -7.078 24.056 1.00 90.19 197 LEU A O 1
ATOM 1565 N N . LYS A 1 198 ? -17.322 -9.296 24.346 1.00 89.88 198 LYS A N 1
ATOM 1566 C CA . LYS A 1 198 ? -18.668 -9.542 23.792 1.00 89.88 198 LYS A CA 1
ATOM 1567 C C . LYS A 1 198 ? -19.762 -8.791 24.548 1.00 89.88 198 LYS A C 1
ATOM 1569 O O . LYS A 1 198 ? -20.678 -8.272 23.921 1.00 89.88 198 LYS A O 1
ATOM 1574 N N . SER A 1 199 ? -19.676 -8.749 25.877 1.00 91.56 199 SER A N 1
ATOM 1575 C CA . SER A 1 199 ? -20.651 -8.042 26.716 1.00 91.56 199 SER A CA 1
ATOM 1576 C C . SER A 1 199 ? -20.557 -6.525 26.538 1.00 91.56 199 SER A C 1
ATOM 1578 O O . SER A 1 199 ? -21.585 -5.857 26.508 1.00 91.56 199 SER A O 1
ATOM 1580 N N . GLU A 1 200 ? -19.340 -5.999 26.375 1.00 90.19 200 GLU A N 1
ATOM 1581 C CA . GLU A 1 200 ? -19.057 -4.582 26.116 1.00 90.19 200 GLU A CA 1
ATOM 1582 C C . GLU A 1 200 ? -19.642 -4.116 24.776 1.00 90.19 200 GLU A C 1
ATOM 1584 O O . GLU A 1 200 ? -20.307 -3.083 24.720 1.00 90.19 200 GLU A O 1
ATOM 1589 N N . ILE A 1 201 ? -19.474 -4.909 23.711 1.00 91.06 201 ILE A N 1
ATOM 1590 C CA . ILE A 1 201 ? -19.964 -4.539 22.374 1.00 91.06 201 ILE A CA 1
ATOM 1591 C C . ILE A 1 201 ? -21.434 -4.890 22.123 1.00 91.06 201 ILE A C 1
ATOM 1593 O O . ILE A 1 201 ? -22.011 -4.395 21.156 1.00 91.06 201 ILE A O 1
ATOM 1597 N N . ALA A 1 202 ? -22.055 -5.735 22.957 1.00 90.94 202 ALA A N 1
ATOM 1598 C CA . ALA A 1 202 ? -23.421 -6.235 22.758 1.00 90.94 202 ALA A CA 1
ATOM 1599 C C . ALA A 1 202 ? -24.468 -5.151 22.419 1.00 90.94 202 ALA A C 1
ATOM 1601 O O . ALA A 1 202 ? -25.285 -5.404 21.529 1.00 90.94 202 ALA A O 1
ATOM 1602 N N . PRO A 1 203 ? -24.449 -3.949 23.038 1.00 89.81 203 PRO A N 1
ATOM 1603 C CA . PRO A 1 203 ? -25.384 -2.874 22.697 1.00 89.81 203 PRO A CA 1
ATOM 1604 C C . PRO A 1 203 ? -25.233 -2.342 21.263 1.00 89.81 203 PRO A C 1
ATOM 1606 O O . PRO A 1 203 ? -26.200 -1.839 20.696 1.00 89.81 203 PRO A O 1
ATOM 1609 N N . TYR A 1 204 ? -24.044 -2.468 20.669 1.00 87.50 204 TYR A N 1
ATOM 1610 C CA . TYR A 1 204 ? -23.686 -1.859 19.385 1.00 87.50 204 TYR A CA 1
ATOM 1611 C C . TYR A 1 204 ? -23.747 -2.840 18.206 1.00 87.50 204 TYR A C 1
ATOM 1613 O O . TYR A 1 204 ? -23.874 -2.406 17.065 1.00 87.50 204 TYR A O 1
ATOM 1621 N N . ILE A 1 205 ? -23.741 -4.159 18.456 1.00 86.50 205 ILE A N 1
ATOM 1622 C CA . ILE A 1 205 ? -23.660 -5.204 17.412 1.00 86.50 205 ILE A CA 1
ATOM 1623 C C . ILE A 1 205 ? -24.671 -4.996 16.276 1.00 86.50 205 ILE A C 1
ATOM 1625 O O . ILE A 1 205 ? -24.305 -5.071 15.105 1.00 86.50 205 ILE A O 1
ATOM 1629 N N . GLN A 1 206 ? -25.946 -4.751 16.599 1.00 88.38 206 GLN A N 1
ATOM 1630 C CA . GLN A 1 206 ? -26.978 -4.601 15.564 1.00 88.38 206 GLN A CA 1
ATOM 1631 C C . GLN A 1 206 ? -26.767 -3.348 14.714 1.00 88.38 206 GLN A C 1
ATOM 1633 O O . GLN A 1 206 ? -26.996 -3.383 13.507 1.00 88.38 206 GLN A O 1
ATOM 1638 N N . GLN A 1 207 ? -26.302 -2.261 15.332 1.00 89.88 207 GLN A N 1
ATOM 1639 C CA . GLN A 1 207 ? -26.018 -1.013 14.634 1.00 89.88 207 GLN A CA 1
ATOM 1640 C C . GLN A 1 207 ? -24.759 -1.117 13.770 1.00 89.88 207 GLN A C 1
ATOM 1642 O O . GLN A 1 207 ? -24.730 -0.508 12.708 1.00 89.88 207 GLN A O 1
ATOM 1647 N N . SER A 1 208 ? -23.757 -1.887 14.205 1.00 89.38 208 SER A N 1
ATOM 1648 C CA . SER A 1 208 ? -22.479 -2.070 13.503 1.00 89.38 208 SER A CA 1
ATOM 1649 C C . SER A 1 208 ? -22.532 -3.103 12.376 1.00 89.38 208 SER A C 1
ATOM 1651 O O . SER A 1 208 ? -21.604 -3.187 11.575 1.00 89.38 208 SER A O 1
ATOM 1653 N N . LYS A 1 209 ? -23.595 -3.915 12.296 1.00 89.88 209 LYS A N 1
ATOM 1654 C CA . LYS A 1 209 ? -23.704 -5.004 11.315 1.00 89.88 209 LYS A CA 1
ATOM 1655 C C . LYS A 1 209 ? -23.512 -4.544 9.856 1.00 89.88 209 LYS A C 1
ATOM 1657 O O . LYS A 1 209 ? -22.782 -5.234 9.148 1.00 89.88 209 LYS A O 1
ATOM 1662 N N . PRO A 1 210 ? -24.106 -3.429 9.380 1.00 91.56 210 PRO A N 1
ATOM 1663 C CA . PRO A 1 210 ? -23.872 -2.954 8.015 1.00 91.56 210 PRO A CA 1
ATOM 1664 C C . PRO A 1 210 ? -22.411 -2.570 7.752 1.00 91.56 210 PRO A C 1
ATOM 1666 O O . PRO A 1 210 ? -21.874 -2.908 6.705 1.00 91.56 210 PRO A O 1
ATOM 1669 N N . GLN A 1 211 ? -21.755 -1.906 8.707 1.00 90.56 211 GLN A N 1
ATOM 1670 C CA . GLN A 1 211 ? -20.355 -1.492 8.586 1.00 90.56 211 GLN A CA 1
ATOM 1671 C C . GLN A 1 211 ? -19.423 -2.704 8.568 1.00 90.56 211 GLN A C 1
ATOM 1673 O O . GLN A 1 211 ? -18.529 -2.774 7.733 1.00 90.56 211 GLN A O 1
ATOM 1678 N N . VAL A 1 212 ? -19.673 -3.692 9.432 1.00 90.69 212 VAL A N 1
ATOM 1679 C CA . VAL A 1 212 ? -18.912 -4.951 9.446 1.00 90.69 212 VAL A CA 1
ATOM 1680 C C . VAL A 1 212 ? -19.102 -5.719 8.137 1.00 90.69 212 VAL A C 1
ATOM 1682 O O . VAL A 1 212 ? -18.140 -6.260 7.605 1.00 90.69 212 VAL A O 1
ATOM 1685 N N . GLN A 1 213 ? -20.322 -5.749 7.592 1.00 92.69 213 GLN A N 1
ATOM 1686 C CA . GLN A 1 213 ? -20.590 -6.385 6.301 1.00 92.69 213 GLN A CA 1
ATOM 1687 C C . GLN A 1 213 ? -19.784 -5.723 5.171 1.00 92.69 213 GLN A C 1
ATOM 1689 O O . GLN A 1 213 ? -19.132 -6.430 4.407 1.00 92.69 213 GLN A O 1
ATOM 1694 N N . LEU A 1 214 ? -19.770 -4.387 5.107 1.00 92.12 214 LEU A N 1
ATOM 1695 C CA . LEU A 1 214 ? -18.963 -3.642 4.133 1.00 92.12 214 LEU A CA 1
ATOM 1696 C C . LEU A 1 214 ? -17.465 -3.899 4.312 1.00 92.12 214 LEU A C 1
ATOM 1698 O O . LEU A 1 214 ? -16.764 -4.141 3.335 1.00 92.12 214 LEU A O 1
ATOM 1702 N N . LEU A 1 215 ? -16.981 -3.909 5.555 1.00 92.31 215 LEU A N 1
ATOM 1703 C CA . LEU A 1 215 ? -15.587 -4.225 5.848 1.00 92.31 215 LEU A CA 1
ATOM 1704 C C . LEU A 1 215 ? -15.209 -5.616 5.324 1.00 92.31 215 LEU A C 1
ATOM 1706 O O . LEU A 1 215 ? -14.184 -5.761 4.668 1.00 92.31 215 LEU A O 1
ATOM 1710 N N . VAL A 1 216 ? -16.047 -6.632 5.559 1.00 92.31 216 VAL A N 1
ATOM 1711 C CA . VAL A 1 216 ? -15.827 -7.994 5.041 1.00 92.31 216 VAL A CA 1
ATOM 1712 C C . VAL A 1 216 ? -15.788 -8.013 3.510 1.00 92.31 216 VAL A C 1
ATOM 1714 O O . VAL A 1 216 ? -14.939 -8.689 2.933 1.00 92.31 216 VAL A O 1
ATOM 1717 N N . GLU A 1 217 ? -16.667 -7.263 2.845 1.00 95.31 217 GLU A N 1
ATOM 1718 C CA . GLU A 1 217 ? -16.702 -7.162 1.381 1.00 95.31 217 GLU A CA 1
ATOM 1719 C C . GLU A 1 217 ? -15.442 -6.489 0.812 1.00 95.31 217 GLU A C 1
ATOM 1721 O O . GLU A 1 217 ? -14.844 -7.006 -0.137 1.00 95.31 217 GLU A O 1
ATOM 1726 N N . HIS A 1 218 ? -14.994 -5.381 1.410 1.00 95.31 218 HIS A N 1
ATOM 1727 C CA . HIS A 1 218 ? -13.771 -4.680 1.005 1.00 95.31 218 HIS A CA 1
ATOM 1728 C C . HIS A 1 218 ? -12.519 -5.510 1.263 1.00 95.31 218 HIS A C 1
ATOM 1730 O O . HIS A 1 218 ? -11.637 -5.598 0.405 1.00 95.31 218 HIS A O 1
ATOM 1736 N N . LEU A 1 219 ? -12.460 -6.172 2.418 1.00 93.19 219 LEU A N 1
ATOM 1737 C CA . LEU A 1 219 ? -11.412 -7.128 2.709 1.00 93.19 219 LEU A CA 1
ATOM 1738 C C . LEU A 1 219 ? -11.424 -8.220 1.623 1.00 93.19 219 LEU A C 1
ATOM 1740 O O . LEU A 1 219 ? -10.389 -8.445 0.994 1.00 93.19 219 LEU A O 1
ATOM 1744 N N . ASP A 1 220 ? -12.541 -8.902 1.347 1.00 94.94 220 ASP A N 1
ATOM 1745 C CA . ASP A 1 220 ? -12.546 -9.971 0.333 1.00 94.94 220 ASP A CA 1
ATOM 1746 C C . ASP A 1 220 ? -12.112 -9.472 -1.058 1.00 94.94 220 ASP A C 1
ATOM 1748 O O . ASP A 1 220 ? -11.371 -10.167 -1.761 1.00 94.94 220 ASP A O 1
ATOM 1752 N N . ALA A 1 221 ? -12.505 -8.254 -1.443 1.00 96.38 221 ALA A N 1
ATOM 1753 C CA . ALA A 1 221 ? -12.013 -7.616 -2.661 1.00 96.38 221 ALA A CA 1
ATOM 1754 C C . ALA A 1 221 ? -10.484 -7.457 -2.648 1.00 96.38 221 ALA A C 1
ATOM 1756 O O . ALA A 1 221 ? -9.817 -7.887 -3.592 1.00 96.38 221 ALA A O 1
ATOM 1757 N N . MET A 1 222 ? -9.918 -6.943 -1.552 1.00 95.94 222 MET A N 1
ATOM 1758 C CA . MET A 1 222 ? -8.470 -6.842 -1.367 1.00 95.94 222 MET A CA 1
ATOM 1759 C C . MET A 1 222 ? -7.784 -8.213 -1.459 1.00 95.94 222 MET A C 1
ATOM 1761 O O . MET A 1 222 ? -6.785 -8.353 -2.164 1.00 95.94 222 MET A O 1
ATOM 1765 N N . ARG A 1 223 ? -8.334 -9.248 -0.807 1.00 95.62 223 ARG A N 1
ATOM 1766 C CA . ARG A 1 223 ? -7.813 -10.624 -0.865 1.00 95.62 223 ARG A CA 1
ATOM 1767 C C . ARG A 1 223 ? -7.741 -11.137 -2.297 1.00 95.62 223 ARG A C 1
ATOM 1769 O O . ARG A 1 223 ? -6.721 -11.705 -2.689 1.00 95.62 223 ARG A O 1
ATOM 1776 N N . ARG A 1 224 ? -8.810 -10.951 -3.078 1.00 97.06 224 ARG A N 1
ATOM 1777 C CA . ARG A 1 224 ? -8.857 -11.363 -4.489 1.00 97.06 224 ARG A CA 1
ATOM 1778 C C . ARG A 1 224 ? -7.785 -10.648 -5.313 1.00 97.06 224 ARG A C 1
ATOM 1780 O O . ARG A 1 224 ? -7.054 -11.326 -6.035 1.00 97.06 224 ARG A O 1
ATOM 1787 N N . SER A 1 225 ? -7.618 -9.337 -5.136 1.00 97.81 225 SER A N 1
ATOM 1788 C CA . SER A 1 225 ? -6.557 -8.583 -5.816 1.00 97.81 225 SER A CA 1
ATOM 1789 C C . SER A 1 225 ? -5.152 -9.024 -5.392 1.00 97.81 225 SER A C 1
ATOM 1791 O O . SER A 1 225 ? -4.302 -9.225 -6.251 1.00 97.81 225 SER A O 1
ATOM 1793 N N . CYS A 1 226 ? -4.892 -9.286 -4.106 1.00 97.25 226 CYS A N 1
ATOM 1794 C CA . CYS A 1 226 ? -3.607 -9.832 -3.641 1.00 97.25 226 CYS A CA 1
ATOM 1795 C C . CYS A 1 226 ? -3.259 -11.180 -4.299 1.00 97.25 226 CYS A C 1
ATOM 1797 O O . CYS A 1 226 ? -2.114 -11.406 -4.710 1.00 97.25 226 CYS A O 1
ATOM 1799 N N . LEU A 1 227 ? -4.237 -12.085 -4.411 1.00 97.06 227 LEU A N 1
ATOM 1800 C CA . LEU A 1 227 ? -4.048 -13.378 -5.075 1.00 97.06 227 LEU A CA 1
ATOM 1801 C C . LEU A 1 227 ? -3.755 -13.202 -6.571 1.00 97.06 227 LEU A C 1
ATOM 1803 O O . LEU A 1 227 ? -2.789 -13.779 -7.067 1.00 97.06 227 LEU A O 1
ATOM 1807 N N . SER A 1 228 ? -4.524 -12.349 -7.252 1.00 98.25 228 SER A N 1
ATOM 1808 C CA . SER A 1 228 ? -4.331 -12.019 -8.670 1.00 98.25 228 SER A CA 1
ATOM 1809 C C . SER A 1 228 ? -2.961 -11.383 -8.939 1.00 98.25 228 SER A C 1
ATOM 1811 O O . SER A 1 228 ? -2.235 -11.821 -9.831 1.00 98.25 228 SER A O 1
ATOM 1813 N N . ILE A 1 229 ? -2.541 -10.417 -8.112 1.00 98.56 229 ILE A N 1
ATOM 1814 C CA . ILE A 1 229 ? -1.206 -9.807 -8.187 1.00 98.56 229 ILE A CA 1
ATOM 1815 C C . ILE A 1 229 ? -0.123 -10.879 -8.042 1.00 98.56 229 ILE A C 1
ATOM 1817 O O . ILE A 1 229 ? 0.818 -10.900 -8.833 1.00 98.56 229 ILE A O 1
ATOM 1821 N N . SER A 1 230 ? -0.253 -11.783 -7.065 1.00 97.69 230 SER A N 1
ATOM 1822 C CA . SER A 1 230 ? 0.725 -12.864 -6.876 1.00 97.69 230 SER A CA 1
ATOM 1823 C C . SER A 1 230 ? 0.821 -13.750 -8.111 1.00 97.69 230 SER A C 1
ATOM 1825 O O . SER A 1 230 ? 1.920 -14.044 -8.569 1.00 97.69 230 SER A O 1
ATOM 1827 N N . GLU A 1 231 ? -0.316 -14.160 -8.673 1.00 98.19 231 GLU A N 1
ATOM 1828 C CA . GLU A 1 231 ? -0.358 -14.986 -9.879 1.00 98.19 231 GLU A CA 1
ATOM 1829 C C . GLU A 1 231 ? 0.327 -14.294 -11.066 1.00 98.19 231 GLU A C 1
ATOM 1831 O O . GLU A 1 231 ? 1.222 -14.880 -11.681 1.00 98.19 231 GLU A O 1
ATOM 1836 N N . LYS A 1 232 ? -0.023 -13.029 -11.333 1.00 98.25 232 LYS A N 1
ATOM 1837 C CA . LYS A 1 232 ? 0.535 -12.229 -12.435 1.00 98.25 232 LYS A CA 1
ATOM 1838 C C . LYS A 1 232 ? 2.038 -12.006 -12.276 1.00 98.25 232 LYS A C 1
ATOM 1840 O O . LYS A 1 232 ? 2.806 -12.310 -13.187 1.00 98.25 232 LYS A O 1
ATOM 1845 N N . VAL A 1 233 ? 2.484 -11.549 -11.103 1.00 98.19 233 VAL A N 1
ATOM 1846 C CA . VAL A 1 233 ? 3.917 -11.344 -10.833 1.00 98.19 233 VAL A CA 1
ATOM 1847 C C . VAL A 1 233 ? 4.686 -12.653 -10.981 1.00 98.19 233 VAL A C 1
ATOM 1849 O O . VAL A 1 233 ? 5.727 -12.679 -11.633 1.00 98.19 233 VAL A O 1
ATOM 1852 N N . ASN A 1 234 ? 4.152 -13.761 -10.469 1.00 97.81 234 ASN A N 1
ATOM 1853 C CA . ASN A 1 234 ? 4.811 -15.061 -10.570 1.00 97.81 234 ASN A CA 1
ATOM 1854 C C . ASN A 1 234 ? 4.873 -15.572 -12.016 1.00 97.81 234 ASN A C 1
ATOM 1856 O O . ASN A 1 234 ? 5.841 -16.239 -12.388 1.00 97.81 234 ASN A O 1
ATOM 1860 N N . ALA A 1 235 ? 3.886 -15.241 -12.853 1.00 98.00 235 ALA A N 1
ATOM 1861 C CA . ALA A 1 235 ? 3.928 -15.526 -14.284 1.00 98.00 235 ALA A CA 1
ATOM 1862 C C . ALA A 1 235 ? 5.044 -14.741 -15.000 1.00 98.00 235 ALA A C 1
ATOM 1864 O O . ALA A 1 235 ? 5.702 -15.301 -15.879 1.00 98.00 235 ALA A O 1
ATOM 1865 N N . TYR A 1 236 ? 5.311 -13.493 -14.594 1.00 97.50 236 TYR A N 1
ATOM 1866 C CA . TYR A 1 236 ? 6.419 -12.693 -15.128 1.00 97.50 236 TYR A CA 1
ATOM 1867 C C . TYR A 1 236 ? 7.797 -13.175 -14.661 1.00 97.50 236 TYR A C 1
ATOM 1869 O O . TYR A 1 236 ? 8.753 -13.153 -15.437 1.00 97.50 236 TYR A O 1
ATOM 1877 N N . THR A 1 237 ? 7.925 -13.602 -13.403 1.00 96.81 237 THR A N 1
ATOM 1878 C CA . THR A 1 237 ? 9.228 -13.901 -12.784 1.00 96.81 237 THR A CA 1
ATOM 1879 C C . THR A 1 237 ? 9.697 -15.335 -13.025 1.00 96.81 237 THR A C 1
ATOM 1881 O O . THR A 1 237 ? 10.895 -15.569 -13.199 1.00 96.81 237 THR A O 1
ATOM 1884 N N . LYS A 1 238 ? 8.771 -16.298 -13.123 1.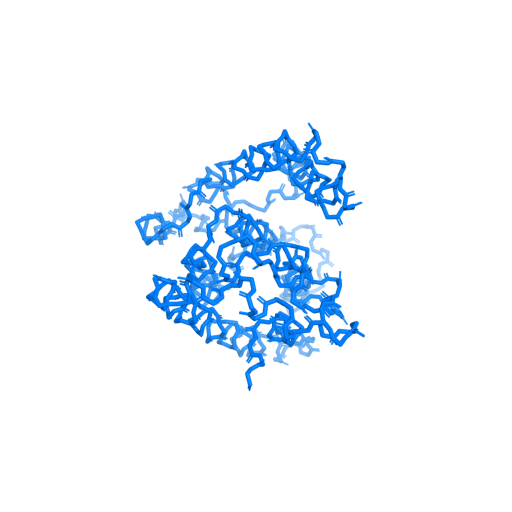00 96.81 238 LYS A N 1
ATOM 1885 C CA . LYS A 1 238 ? 9.086 -17.724 -13.311 1.00 96.81 238 LYS A CA 1
ATOM 1886 C C . LYS A 1 238 ? 9.943 -18.026 -14.554 1.00 96.81 238 LYS A C 1
ATOM 1888 O O . LYS A 1 238 ? 10.879 -18.813 -14.413 1.00 96.81 238 LYS A O 1
ATOM 1893 N N . PRO A 1 239 ? 9.701 -17.438 -15.746 1.00 96.69 239 PRO A N 1
ATOM 1894 C CA . PRO A 1 239 ? 10.551 -17.667 -16.920 1.00 96.69 239 PRO A CA 1
ATOM 1895 C C . PRO A 1 239 ? 12.005 -17.212 -16.738 1.00 96.69 239 PRO A C 1
ATOM 1897 O O . PRO A 1 239 ? 12.885 -17.736 -17.411 1.00 96.69 239 PRO A O 1
ATOM 1900 N N . LEU A 1 240 ? 12.255 -16.267 -15.825 1.00 95.81 240 LEU A N 1
ATOM 1901 C CA . LEU A 1 240 ? 13.589 -15.749 -15.506 1.00 95.81 240 LEU A CA 1
ATOM 1902 C C . LEU A 1 240 ? 14.260 -16.508 -14.348 1.00 95.81 240 LEU A C 1
ATOM 1904 O O . LEU A 1 240 ? 15.348 -16.140 -13.921 1.00 95.81 240 LEU A O 1
ATOM 1908 N N . GLY A 1 241 ? 13.613 -17.545 -13.800 1.00 96.19 241 GLY A N 1
ATOM 1909 C CA . GLY A 1 241 ? 14.125 -18.287 -12.643 1.00 96.19 241 GLY A CA 1
ATOM 1910 C C . GLY A 1 241 ? 14.131 -17.485 -11.336 1.00 96.19 241 GLY A C 1
ATOM 1911 O O . GLY A 1 241 ? 14.782 -17.892 -10.376 1.00 96.19 241 GLY A O 1
ATOM 1912 N N . LEU A 1 242 ? 13.413 -16.361 -11.289 1.00 96.56 242 LEU A N 1
ATOM 1913 C CA . LEU A 1 242 ? 13.329 -15.498 -10.115 1.00 96.56 242 LEU A CA 1
ATOM 1914 C C . LEU A 1 242 ? 12.279 -16.001 -9.115 1.00 96.56 242 LEU A C 1
ATOM 1916 O O . LEU A 1 242 ? 11.283 -16.612 -9.521 1.00 96.56 242 LEU A O 1
ATOM 1920 N N . PRO A 1 243 ? 12.461 -15.730 -7.807 1.00 93.44 243 PRO A N 1
ATOM 1921 C CA . PRO A 1 243 ? 11.437 -16.032 -6.823 1.00 93.44 243 PRO A CA 1
ATOM 1922 C C . PRO A 1 243 ? 10.161 -15.238 -7.120 1.00 93.44 243 PRO A C 1
ATOM 1924 O O . PRO A 1 243 ? 10.190 -14.095 -7.577 1.00 93.44 243 PRO A O 1
ATOM 1927 N N . GLY A 1 244 ? 9.026 -15.871 -6.853 1.00 91.94 244 GLY A N 1
ATOM 1928 C CA . GLY A 1 244 ? 7.736 -15.203 -6.873 1.00 91.94 244 GLY A CA 1
ATOM 1929 C C . GLY A 1 244 ? 7.497 -14.344 -5.633 1.00 91.94 244 GLY A C 1
ATOM 1930 O O . GLY A 1 244 ? 8.268 -14.373 -4.675 1.00 91.94 244 GLY A O 1
ATOM 1931 N N . ILE A 1 245 ? 6.373 -13.637 -5.633 1.00 95.38 245 ILE A N 1
ATOM 1932 C CA . ILE A 1 245 ? 5.807 -12.995 -4.448 1.00 95.38 245 ILE A CA 1
ATOM 1933 C C . ILE A 1 245 ? 4.573 -13.769 -3.983 1.00 95.38 245 ILE A C 1
ATOM 1935 O O . ILE A 1 245 ? 3.948 -14.518 -4.742 1.00 95.38 245 ILE A O 1
ATOM 1939 N N . ASN A 1 246 ? 4.216 -13.585 -2.719 1.00 93.19 246 ASN A N 1
ATOM 1940 C CA . ASN A 1 246 ? 2.950 -14.048 -2.178 1.00 93.19 246 ASN A CA 1
ATOM 1941 C C . ASN A 1 246 ? 2.538 -13.146 -1.016 1.00 93.19 246 ASN A C 1
ATOM 1943 O O . ASN A 1 246 ? 3.381 -12.681 -0.258 1.00 93.19 246 ASN A O 1
ATOM 1947 N N . PHE A 1 247 ? 1.237 -12.948 -0.849 1.00 92.88 247 PHE A N 1
ATOM 1948 C CA . PHE A 1 247 ? 0.682 -12.165 0.253 1.00 92.88 247 PHE A CA 1
ATOM 1949 C C . PHE A 1 247 ? 0.302 -13.045 1.450 1.00 92.88 247 PHE A C 1
ATOM 1951 O O . PHE A 1 247 ? -0.614 -12.689 2.175 1.00 92.88 247 PHE A O 1
ATOM 1958 N N . THR A 1 248 ? 0.943 -14.203 1.672 1.00 90.50 248 THR A N 1
ATOM 1959 C CA . THR A 1 248 ? 0.489 -15.183 2.687 1.00 90.50 248 THR A CA 1
ATOM 1960 C C . THR A 1 248 ? 0.289 -14.550 4.061 1.00 90.50 248 THR A C 1
ATOM 1962 O O . THR A 1 248 ? -0.741 -14.779 4.686 1.00 90.50 248 THR A O 1
ATOM 1965 N N . PHE A 1 249 ? 1.224 -13.708 4.498 1.00 86.31 249 PHE A N 1
ATOM 1966 C CA . PHE A 1 249 ? 1.146 -13.031 5.792 1.00 86.31 249 PHE A CA 1
ATOM 1967 C C . PHE A 1 249 ? 0.109 -11.904 5.815 1.00 86.31 249 PHE A C 1
ATOM 1969 O O . PHE A 1 249 ? -0.662 -11.782 6.756 1.00 86.31 249 PHE A O 1
ATOM 1976 N N . VAL A 1 250 ? 0.003 -11.120 4.742 1.00 85.50 250 VAL A N 1
ATOM 1977 C CA . VAL A 1 250 ? -1.092 -10.147 4.581 1.00 85.50 250 VAL A CA 1
ATOM 1978 C C . VAL A 1 250 ? -2.456 -10.842 4.649 1.00 85.50 250 VAL A C 1
ATOM 1980 O O . VAL A 1 250 ? -3.389 -10.328 5.263 1.00 85.50 250 VAL A O 1
ATOM 1983 N N . LEU A 1 251 ? -2.563 -12.036 4.063 1.00 86.38 251 LEU A N 1
ATOM 1984 C CA . LEU A 1 251 ? -3.783 -12.828 4.066 1.00 86.38 251 LEU A CA 1
ATOM 1985 C C . LEU A 1 251 ? -4.058 -13.477 5.433 1.00 86.38 251 LEU A C 1
ATOM 1987 O O . LEU A 1 251 ? -5.211 -13.546 5.850 1.00 86.38 251 LEU A O 1
ATOM 1991 N N . SER A 1 252 ? -3.039 -13.901 6.181 1.00 82.31 252 SER A N 1
ATOM 1992 C CA . SER A 1 252 ? -3.249 -14.467 7.521 1.00 82.31 252 SER A CA 1
ATOM 1993 C C . SER A 1 252 ? -3.735 -13.432 8.541 1.00 82.31 252 SER A C 1
ATOM 1995 O O . SER A 1 252 ? -4.459 -13.791 9.466 1.00 82.31 252 SER A O 1
ATOM 1997 N N . LEU A 1 253 ? -3.416 -12.149 8.337 1.00 69.75 253 LEU A N 1
ATOM 1998 C CA . LEU A 1 253 ? -3.732 -11.064 9.272 1.00 69.75 253 LEU A CA 1
ATOM 1999 C C . LEU A 1 253 ? -5.194 -10.601 9.293 1.00 69.75 253 LEU A C 1
ATOM 2001 O O . LEU A 1 253 ? -5.600 -9.971 10.266 1.00 69.75 253 LEU A O 1
ATOM 2005 N N . GLY A 1 254 ? -5.976 -10.880 8.248 1.00 58.69 254 GLY A N 1
ATOM 2006 C CA . GLY A 1 254 ? -7.338 -10.340 8.125 1.00 58.69 254 GLY A CA 1
ATOM 2007 C C . GLY A 1 254 ? -8.367 -11.257 7.468 1.00 58.69 254 GLY A C 1
ATOM 2008 O O . GLY A 1 254 ? -9.524 -10.864 7.356 1.00 58.69 254 GLY A O 1
ATOM 2009 N N . PHE A 1 255 ? -7.976 -12.458 7.021 1.00 55.69 255 PHE A N 1
ATOM 2010 C CA . PHE A 1 255 ? -8.807 -13.271 6.118 1.00 55.69 255 PHE A CA 1
ATOM 2011 C C . PHE A 1 255 ? -9.083 -14.694 6.581 1.00 55.69 255 PHE A C 1
ATOM 2013 O O . PHE A 1 255 ? -9.677 -15.474 5.834 1.00 55.69 255 PHE A O 1
ATOM 2020 N N . VAL A 1 256 ? -8.672 -15.041 7.797 1.00 35.59 256 VAL A N 1
ATOM 2021 C CA . VAL A 1 256 ? -9.009 -16.330 8.396 1.00 35.59 256 VAL A CA 1
ATOM 2022 C C . VAL A 1 256 ? -10.259 -16.142 9.250 1.00 35.59 256 VAL A C 1
ATOM 2024 O O . VAL A 1 256 ? -10.181 -15.685 10.390 1.00 35.59 256 VAL A O 1
ATOM 2027 N N . ALA A 1 257 ? -11.407 -16.459 8.653 1.00 30.91 257 ALA A N 1
ATOM 2028 C CA . ALA A 1 257 ? -12.614 -16.856 9.371 1.00 30.91 257 ALA A CA 1
ATOM 2029 C C . ALA A 1 257 ? -12.675 -18.387 9.429 1.00 30.91 257 ALA A C 1
ATOM 2031 O O . ALA A 1 257 ? -12.376 -19.020 8.388 1.00 30.91 257 ALA A O 1
#

Radius of gyration: 19.4 Å; Cα contacts (8 Å, |Δi|>4): 335; chains: 1; bounding box: 53×34×52 Å

Organism: NCBI:txid1121868

Secondary structure (DSSP, 8-state):
----HHHHHHTSS-S-SS-TTB--GGG-HHHHHHHHHHHHHHHHHHHHHTT---HHHHHHHHHHHHHHHHHHHHHHHHHHHHTB-BHHHHHHHHHHHHHH-TTSHHHHHHHHHHHHHHHHHTTTSBP---HHHH--SSHHHHHHHHHHHHHHHHHHHH-SSGGGSTTHHHHHT-EEETTEEHHHHHHHHHHT-HHHHHHHHTTTHHHHHHHHHHHHHHHHHHHHHHHHHHHHHHHHHGGGT------HHHHHTT---

Sequence (257 aa):
MLFKDELKASLSTPISEKLPCGDYLKADRSKYRPLRNQFNVAQTSLRKLAQNPDETELETLIEENISNWNTLSSALTNVFKSQSRDIELIGWMLAAQFVLDETGEGAANVTAWLEELVDEHWDLLNPHIDAASLNADSDDDAKTKQYEAKIKAFFQICGDSEDSCLIYGPLLMFPIIGDVTFFRFQSAEKKGETNKLKSEIAPYIQQSKPQVQLLVEHLDAMRRSCLSISEKVNAYTKPLGLPGINFTFVLSLGFVA

Solvent-accessible surface area (backbone atoms only — not comparable to full-atom values): 13494 Å² total; per-residue (Å²): 81,85,43,42,71,70,54,51,61,65,54,69,59,58,51,35,96,90,36,48,27,39,54,40,43,80,81,39,59,82,69,32,48,60,55,53,50,36,46,52,51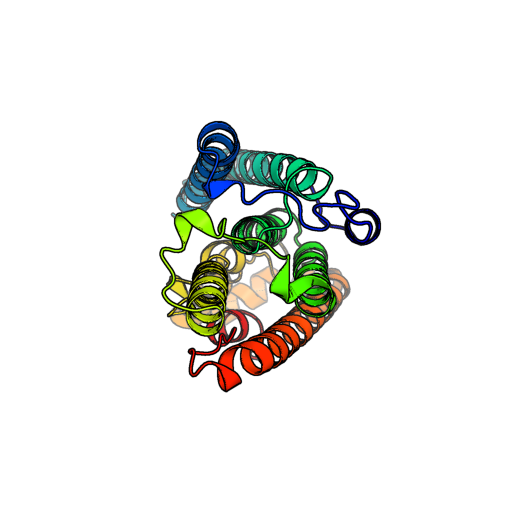,24,54,49,35,47,52,54,54,72,64,72,58,56,80,92,48,40,65,62,39,50,53,52,24,48,51,34,31,34,50,36,26,44,52,50,51,57,34,50,62,65,44,27,40,36,51,51,61,50,42,53,42,35,32,30,22,41,66,74,32,82,50,31,52,25,32,20,43,45,39,44,49,51,31,51,42,54,72,79,34,52,87,56,33,20,55,49,74,56,74,89,75,60,77,50,93,44,73,68,50,39,51,46,56,39,50,52,49,36,53,58,33,47,41,48,48,19,29,96,41,51,86,54,16,59,43,38,68,31,51,36,64,27,49,66,58,82,88,44,18,46,45,58,50,54,51,23,55,77,68,70,39,48,68,57,55,51,62,71,44,54,87,47,49,79,78,41,45,66,57,44,52,48,29,52,52,22,46,52,51,25,51,52,25,46,52,51,40,25,53,53,52,28,64,67,25,50,86,70,74,42,79,64,62,57,42,64,34,58,43,64,75,78,66,76,128

pLDDT: mean 92.99, std 7.68, range [30.91, 98.75]

Nearest PDB structures (foldseek):
  1fio-assembly1_A  TM=2.949E-01  e=2.872E-01  Saccharomyces cerevisiae
  5lg4-assembly1_A  TM=3.090E-01  e=4.485E-01  Saccharomyces cerevisiae S288C
  5m4y-assembly2_C  TM=2.917E-01  e=1.143E+00  Saccharomyces cerevisiae S288C
  5m4y-assembly1_A  TM=1.909E-01  e=9.567E-01  Saccharomyces cerevisiae S288C

Foldseek 3Di:
DFQAPVLLVLLVAALDPVQRFAAQCVVPCVLVVVLVVLLVQLVVLLVVQVPPDDPVCNVVSLVSNLVSLVVSLVSLSVCSNHHGQELLSLLSNLLSNLSNPLLLNRNLSSLVSVLVCLVPPVQSHPPDDDPVPQPAPDPLRSLLSRLVRNLVSCCCQQPPALVSHVNNSSQQCRDQFDRCGVVNCVVCVVVVNNVVVCVVRVVRCVVCVVSNVSSLVSVVSSVVSQVSSQVSSCVSNVVSVHDTGHNVSVCVSPPDD

Mean predicted aligned error: 4.14 Å